Protein AF-A0A846TXH7-F1 (afdb_monomer_lite)

Foldseek 3Di:
DVVVCVQVVLVPDDDDPVQPPDDQFDQDWDDDPNDTDGDPPVPDVVVSVVVSVVPSLSLDDCVQDPCVQLVVQLVVCCVQQVLLVVLSVDDPDDDDLLRLLLSLLVSLLSLLVPVNPLVQDDVVVLVVLLVCQPPDPDNDDPVVSVVVSVVVVVVRDDQSLRSQLRLQVVLDDVSNCLLQLPPSSLLSVLSSVSNVCSVPVDDDPLVCVVPPVSSVSSSSSSSSSSVSSSSVSSPGNSVVSCPDPSNVCSSVRVPSNPDPSCVVVVPDDDDDPVPPPPPDDPPDDPDDD

InterPro domains:
  IPR041229 Apea-like HEPN [PF18739] (102-236)

pLDDT: mean 72.97, std 23.12, range [26.75, 97.81]

Radius of gyration: 23.63 Å; chains: 1; bounding box: 72×52×75 Å

Sequence (289 aa):
MEPFLRLQAASLQDDCSAFNIGLAPAATQKRVDGWPEFSVDVVNAKELEDQSSTYKTRIFNNNDINFSNFFPEWRKICTQLPIPTALLYPSNQPITLEARVVQAVNALEACHRKLGQTDTDPPEAYEQLKSDLANLPTPINRKRRERILKLYSRTKEPTLESRLLSVVESLGAKSCHILTSHQPEEWAHIASRLRNVLSHGLETNTNIEQNVNLLWQVINTTTLAITLQLIQAAGADVENILQKPQNRSLEQANPNNRIDWKLFSSHETFPPLSSVSNDDPPSRPFDRP

Organism: NCBI:txid1736139

Secondary structure (DSSP, 8-state):
-HHHHHHHHHHHSS---------PPPP--EEETTEEE-------HHHHHHHHHHT------TTT--HHHHHHHHHHHHHH-HHHHHHTS--SS---HHHHHHHHHHHHHHHHHHHS------HHHHHHHHHHHHS-SS---HHHHHHHHHHHHHHHSPPHHHHHHHHHHHT-HHHHHHHHTT-HHHHHHHHHHHHHHHHHT---TT-GGG-HHHHHHHHHHHHHHHHHHHHHHTT--HHHHHHSGGGHHHHHH-GGGG--THHHHTT--PPPGGG--------------

Structure (mmCIF, N/CA/C/O backbone):
data_AF-A0A846TXH7-F1
#
_entry.id   AF-A0A846TXH7-F1
#
loop_
_atom_site.group_PDB
_atom_site.id
_atom_site.type_symbol
_atom_site.label_atom_id
_atom_site.label_alt_id
_atom_site.label_comp_id
_atom_site.label_asym_id
_atom_site.label_entity_id
_atom_site.label_seq_id
_atom_site.pdbx_PDB_ins_code
_atom_site.Cartn_x
_atom_site.Cartn_y
_atom_site.Cartn_z
_atom_site.occupancy
_atom_site.B_iso_or_equiv
_atom_site.auth_seq_id
_atom_site.auth_comp_id
_atom_site.auth_asym_id
_atom_site.auth_atom_id
_atom_site.pdbx_PDB_model_num
ATOM 1 N N . MET A 1 1 ? -1.991 -22.208 16.741 1.00 31.56 1 MET A N 1
ATOM 2 C CA . MET A 1 1 ? -3.107 -22.288 17.712 1.00 31.56 1 MET A CA 1
ATOM 3 C C . MET A 1 1 ? -3.132 -21.097 18.678 1.00 31.56 1 MET A C 1
ATOM 5 O O . MET A 1 1 ? -4.222 -20.675 19.029 1.00 31.56 1 MET A O 1
ATOM 9 N N . GLU A 1 2 ? -1.991 -20.478 19.017 1.00 28.92 2 GLU A N 1
ATOM 10 C CA . GLU A 1 2 ? -1.934 -19.223 19.805 1.00 28.92 2 GLU A CA 1
ATOM 11 C C . GLU A 1 2 ? -2.727 -18.005 19.269 1.00 28.92 2 GLU A C 1
ATOM 13 O O . GLU A 1 2 ? -3.294 -17.287 20.092 1.00 28.92 2 GLU A O 1
ATOM 18 N N . PRO A 1 3 ? -2.853 -17.752 17.947 1.00 34.06 3 PRO A N 1
ATOM 19 C CA . PRO A 1 3 ? -3.586 -16.575 17.455 1.00 34.06 3 PRO A CA 1
ATOM 20 C C . PRO A 1 3 ? -5.086 -16.615 17.784 1.00 34.06 3 PRO A C 1
ATOM 22 O O . PRO A 1 3 ? -5.718 -15.581 17.974 1.00 34.06 3 PRO A O 1
ATOM 25 N N . PHE A 1 4 ? -5.650 -17.824 17.881 1.00 29.78 4 PHE A N 1
ATOM 26 C CA . PHE A 1 4 ? -7.064 -18.050 18.183 1.00 29.78 4 PHE A CA 1
ATOM 27 C C . PHE A 1 4 ? -7.363 -17.815 19.670 1.00 29.78 4 PHE A C 1
ATOM 29 O O . PHE A 1 4 ? -8.383 -17.225 20.009 1.00 29.78 4 PHE A O 1
ATOM 36 N N . LEU A 1 5 ? -6.429 -18.186 20.554 1.00 28.53 5 LEU A N 1
ATOM 37 C CA . LEU A 1 5 ? -6.568 -17.991 21.998 1.00 28.53 5 LEU A CA 1
ATOM 38 C C . LEU A 1 5 ? -6.497 -16.513 22.402 1.00 28.53 5 LEU A C 1
ATOM 40 O O . LEU A 1 5 ? -7.179 -16.130 23.343 1.00 28.53 5 LEU A O 1
ATOM 44 N N . ARG A 1 6 ? -5.759 -15.658 21.679 1.00 33.53 6 ARG A N 1
ATOM 45 C CA . ARG A 1 6 ? -5.720 -14.212 21.980 1.00 33.53 6 ARG A CA 1
ATOM 46 C C . ARG A 1 6 ? -6.988 -13.463 21.556 1.00 33.53 6 ARG A C 1
ATOM 48 O O . ARG A 1 6 ? -7.402 -12.553 22.263 1.00 33.53 6 ARG A O 1
ATOM 55 N N . LEU A 1 7 ? -7.642 -13.875 20.467 1.00 30.48 7 LEU A N 1
ATOM 56 C CA . LEU A 1 7 ? -8.946 -13.327 20.061 1.00 30.48 7 LEU A CA 1
ATOM 57 C C . LEU A 1 7 ? -10.100 -13.879 20.918 1.00 30.48 7 LEU A C 1
ATOM 59 O O . LEU A 1 7 ? -11.029 -13.148 21.246 1.00 30.48 7 LEU A O 1
ATOM 63 N N . GLN A 1 8 ? -10.031 -15.151 21.324 1.00 26.75 8 GLN A N 1
ATOM 64 C CA . GLN A 1 8 ? -11.070 -15.795 22.132 1.00 26.75 8 GLN A CA 1
ATOM 65 C C . GLN A 1 8 ? -10.982 -15.443 23.629 1.00 26.75 8 GLN A C 1
ATOM 67 O O . GLN A 1 8 ? -12.019 -15.270 24.262 1.00 26.75 8 GLN A O 1
ATOM 72 N N . ALA A 1 9 ? -9.778 -15.271 24.192 1.00 27.06 9 ALA A N 1
ATOM 73 C CA . ALA A 1 9 ? -9.605 -14.770 25.560 1.00 27.06 9 ALA A CA 1
ATOM 74 C C . ALA A 1 9 ? -10.073 -13.313 25.693 1.00 27.06 9 ALA A C 1
ATOM 76 O O . ALA A 1 9 ? -10.697 -12.964 26.689 1.00 27.06 9 ALA A O 1
ATOM 77 N N . ALA A 1 10 ? -9.867 -12.493 24.657 1.00 29.61 10 ALA A N 1
ATOM 78 C CA . ALA A 1 10 ? -10.410 -11.141 24.614 1.00 29.61 10 ALA A CA 1
ATOM 79 C C . ALA A 1 10 ? -11.953 -11.146 24.513 1.00 29.61 10 ALA A C 1
ATOM 81 O O . ALA A 1 10 ? -12.614 -10.265 25.050 1.00 29.61 10 ALA A O 1
ATOM 82 N N . SER A 1 11 ? -12.556 -12.135 23.841 1.00 27.70 11 SER A N 1
ATOM 83 C CA . SER A 1 11 ? -14.015 -12.231 23.648 1.00 27.70 11 SER A CA 1
ATOM 84 C C . SER A 1 11 ? -14.798 -12.630 24.908 1.00 27.70 11 SER A C 1
ATOM 86 O O . SER A 1 11 ? -16.023 -12.510 24.903 1.00 27.70 11 SER A O 1
ATOM 88 N N . LEU A 1 12 ? -14.137 -13.156 25.943 1.00 27.34 12 LEU A N 1
ATOM 89 C CA . LEU A 1 12 ? -14.784 -13.728 27.134 1.00 27.34 12 LEU A CA 1
ATOM 90 C C . LEU A 1 12 ? -14.498 -12.955 28.431 1.00 27.34 12 LEU A C 1
ATOM 92 O O . LEU A 1 12 ? -15.120 -13.243 29.451 1.00 27.34 12 LEU A O 1
ATOM 96 N N . GLN A 1 13 ? -13.601 -11.972 28.400 1.00 27.91 13 GLN A N 1
ATOM 97 C CA . GLN A 1 13 ? -13.336 -11.052 29.504 1.00 27.91 13 GLN A CA 1
ATOM 98 C C . GLN A 1 13 ? -13.342 -9.634 28.936 1.00 27.91 13 GLN A C 1
ATOM 100 O O . GLN A 1 13 ? -12.577 -9.367 28.020 1.00 27.91 13 GLN A O 1
ATOM 105 N N . ASP A 1 14 ? -14.257 -8.800 29.433 1.00 32.09 14 ASP A N 1
ATOM 106 C CA . ASP A 1 14 ? -14.413 -7.352 29.225 1.00 32.09 14 ASP A CA 1
ATOM 107 C C . ASP A 1 14 ? -13.632 -6.691 28.060 1.00 32.09 14 ASP A C 1
ATOM 109 O O . ASP A 1 14 ? -12.407 -6.611 28.044 1.00 32.09 14 ASP A O 1
ATOM 113 N N . ASP A 1 15 ? -14.384 -6.077 27.138 1.00 35.47 15 ASP A N 1
ATOM 114 C CA . ASP A 1 15 ? -13.910 -5.043 26.207 1.00 35.47 15 ASP A CA 1
ATOM 115 C C . ASP A 1 15 ? -12.793 -5.431 25.208 1.00 35.47 15 ASP A C 1
ATOM 117 O O . ASP A 1 15 ? -11.664 -4.934 25.230 1.00 35.47 15 ASP A O 1
ATOM 121 N N . CYS A 1 16 ? -13.161 -6.227 24.199 1.00 29.56 16 CYS A N 1
ATOM 122 C CA . CYS A 1 16 ? -12.361 -6.468 22.993 1.00 29.56 16 CYS A CA 1
ATOM 123 C C . CYS A 1 16 ? -12.094 -5.199 22.157 1.00 29.56 16 CYS A C 1
ATOM 125 O O . CYS A 1 16 ? -12.953 -4.758 21.393 1.00 29.56 16 CYS A O 1
ATOM 127 N N . SER A 1 17 ? -10.858 -4.692 22.179 1.00 34.75 17 SER A N 1
ATOM 128 C CA . SER A 1 17 ? -10.293 -3.821 21.135 1.00 34.75 17 SER A CA 1
ATOM 129 C C . SER A 1 17 ? -9.347 -4.636 20.235 1.00 34.75 17 SER A C 1
ATOM 131 O O . SER A 1 17 ? -8.134 -4.651 20.443 1.00 34.75 17 SER A O 1
ATOM 133 N N . ALA A 1 18 ? -9.881 -5.367 19.252 1.00 33.81 18 ALA A N 1
ATOM 134 C CA . ALA A 1 18 ? -9.068 -6.224 18.370 1.00 33.81 18 ALA A CA 1
ATOM 135 C C . ALA A 1 18 ? -8.241 -5.442 17.324 1.00 33.81 18 ALA A C 1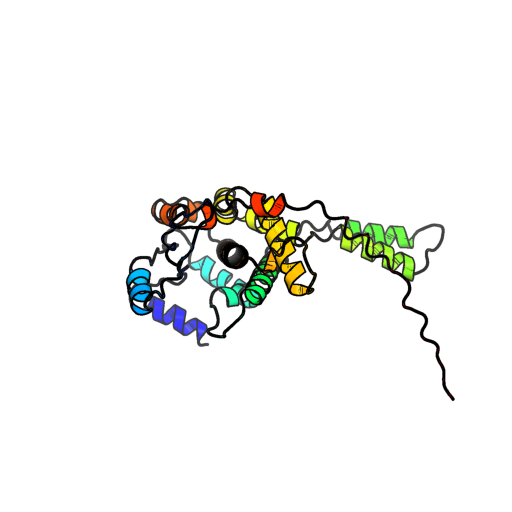
ATOM 137 O O . ALA A 1 18 ? -7.328 -6.001 16.720 1.00 33.81 18 ALA A O 1
ATOM 138 N N . PHE A 1 19 ? -8.523 -4.149 17.146 1.00 41.78 19 PHE A N 1
ATOM 139 C CA . PHE A 1 19 ? -7.833 -3.259 16.213 1.00 41.78 19 PHE A CA 1
ATOM 140 C C . PHE A 1 19 ? -7.415 -1.976 16.938 1.00 41.78 19 PHE A C 1
ATOM 142 O O . PHE A 1 19 ? -8.028 -0.925 16.773 1.00 41.78 19 PHE A O 1
ATOM 149 N N . ASN A 1 20 ? -6.390 -2.066 17.787 1.00 39.44 20 ASN A N 1
ATOM 150 C CA . ASN A 1 20 ? -5.745 -0.867 18.315 1.00 39.44 20 ASN A CA 1
ATOM 151 C C . ASN A 1 20 ? -4.812 -0.311 17.237 1.00 39.44 20 ASN A C 1
ATOM 153 O O . ASN A 1 20 ? -3.647 -0.692 17.163 1.00 39.44 20 ASN A O 1
ATOM 157 N N . ILE A 1 21 ? -5.318 0.597 16.401 1.00 39.94 21 ILE A N 1
ATOM 158 C CA . ILE A 1 21 ? -4.440 1.507 15.661 1.00 39.94 21 ILE A CA 1
ATOM 159 C C . ILE A 1 21 ? -3.988 2.556 16.676 1.00 39.94 21 ILE A C 1
ATOM 161 O O . ILE A 1 21 ? -4.645 3.574 16.875 1.00 39.94 21 ILE A O 1
ATOM 165 N N . GLY A 1 22 ? -2.904 2.265 17.393 1.00 33.75 22 GLY A N 1
ATOM 166 C CA . GLY A 1 22 ? -2.262 3.248 18.254 1.00 33.75 22 GLY A CA 1
ATOM 167 C C . GLY A 1 22 ? -1.646 4.344 17.390 1.00 33.75 22 GLY A C 1
ATOM 168 O O . GLY A 1 22 ? -0.543 4.173 16.878 1.00 33.75 22 GLY A O 1
ATOM 169 N N . LEU A 1 23 ? -2.353 5.458 17.205 1.00 36.47 23 LEU A N 1
ATOM 170 C CA . LEU A 1 23 ? -1.736 6.694 16.733 1.00 36.47 23 LEU A CA 1
ATOM 171 C C . LEU A 1 23 ? -0.931 7.258 17.909 1.00 36.47 23 LEU A C 1
ATOM 173 O O . LEU A 1 23 ? -1.501 7.592 18.946 1.00 36.47 23 LEU A O 1
ATOM 177 N N . ALA A 1 24 ? 0.396 7.304 17.782 1.00 35.31 24 ALA A N 1
ATOM 178 C CA . ALA A 1 24 ? 1.236 7.962 18.780 1.00 35.31 24 ALA A CA 1
ATOM 179 C C . ALA A 1 24 ? 0.836 9.450 18.891 1.00 35.31 24 ALA A C 1
ATOM 181 O O . ALA A 1 24 ? 0.513 10.058 17.864 1.00 35.31 24 ALA A O 1
ATOM 182 N N . PRO A 1 25 ? 0.842 10.049 20.097 1.00 34.22 25 PRO A N 1
ATOM 183 C CA . PRO A 1 25 ? 0.498 11.456 20.261 1.00 34.22 25 PRO A CA 1
ATOM 184 C C . PRO A 1 25 ? 1.447 12.340 19.444 1.00 34.22 25 PRO A C 1
ATOM 186 O O . PRO A 1 25 ? 2.655 12.102 19.386 1.00 34.22 25 PRO A O 1
ATOM 189 N N . ALA A 1 26 ? 0.886 13.358 18.788 1.00 38.94 26 ALA A N 1
ATOM 190 C CA . ALA A 1 26 ? 1.654 14.330 18.024 1.00 38.94 26 ALA A CA 1
ATOM 191 C C . ALA A 1 26 ? 2.643 15.057 18.949 1.00 38.94 26 ALA A C 1
ATOM 193 O O . ALA A 1 26 ? 2.234 15.661 19.941 1.00 38.94 26 ALA A O 1
ATOM 194 N N . ALA A 1 27 ? 3.934 15.016 18.615 1.00 40.28 27 ALA A N 1
ATOM 195 C CA . ALA A 1 27 ? 4.941 15.817 19.299 1.00 40.28 27 ALA A CA 1
ATOM 196 C C . ALA A 1 27 ? 4.572 17.309 19.214 1.00 40.28 27 ALA A C 1
ATOM 198 O O . ALA A 1 27 ? 4.190 17.813 18.152 1.00 40.28 27 ALA A O 1
ATOM 199 N N . THR A 1 28 ? 4.673 18.018 20.336 1.00 36.22 28 THR A N 1
ATOM 200 C CA . THR A 1 28 ? 4.373 19.450 20.428 1.00 36.22 28 THR A CA 1
ATOM 201 C C . THR A 1 28 ? 5.366 20.237 19.570 1.00 36.22 28 THR A C 1
ATOM 203 O O . THR A 1 28 ? 6.546 20.326 19.889 1.00 36.22 28 THR A O 1
ATOM 206 N N . GLN A 1 29 ? 4.901 20.803 18.457 1.00 38.72 29 GLN A N 1
ATOM 207 C CA . GLN A 1 29 ? 5.750 21.516 17.500 1.00 38.72 29 GLN A CA 1
ATOM 208 C C . GLN A 1 29 ? 5.991 22.965 17.955 1.00 38.72 29 GLN A C 1
ATOM 210 O O . GLN A 1 29 ? 5.061 23.776 17.960 1.00 38.72 29 GLN A O 1
ATOM 215 N N . LYS A 1 30 ? 7.239 23.325 18.285 1.00 37.66 30 LYS A N 1
ATOM 216 C CA . LYS A 1 30 ? 7.689 24.728 18.322 1.00 37.66 30 LYS A CA 1
ATOM 217 C C . LYS A 1 30 ? 8.342 25.076 16.982 1.00 37.66 30 LYS A C 1
ATOM 219 O O . LYS A 1 30 ? 9.104 24.292 16.427 1.00 37.66 30 LYS A O 1
ATOM 224 N N . ARG A 1 31 ? 8.016 26.252 16.438 1.00 31.92 31 ARG A N 1
ATOM 225 C CA . ARG A 1 31 ? 8.672 26.800 15.242 1.00 31.92 31 ARG A CA 1
ATOM 226 C C . ARG A 1 31 ? 9.790 27.740 15.678 1.00 31.92 31 ARG A C 1
ATOM 228 O O . ARG A 1 31 ? 9.503 28.729 16.350 1.00 31.92 31 ARG A O 1
ATOM 235 N N . VAL A 1 32 ? 11.014 27.453 15.251 1.00 38.41 32 VAL A N 1
ATOM 236 C CA . VAL A 1 32 ? 12.159 28.370 15.304 1.00 38.41 32 VAL A CA 1
ATOM 237 C C . VAL A 1 32 ? 12.695 28.455 13.872 1.00 38.41 32 VAL A C 1
ATOM 239 O O . VAL A 1 32 ? 12.859 27.439 13.209 1.00 38.41 32 VAL A O 1
ATOM 242 N N . ASP A 1 33 ? 12.838 29.669 13.342 1.00 37.31 33 ASP A N 1
ATOM 243 C CA . ASP A 1 33 ? 13.424 29.949 12.018 1.00 37.31 33 ASP A CA 1
ATOM 244 C C . ASP A 1 33 ? 12.761 29.272 10.801 1.00 37.31 33 ASP A C 1
ATOM 246 O O . ASP A 1 33 ? 13.412 28.882 9.834 1.00 37.31 33 ASP A O 1
ATOM 250 N N . GLY A 1 34 ? 11.429 29.151 10.811 1.00 46.34 34 GLY A N 1
ATOM 251 C CA . GLY A 1 34 ? 10.663 28.687 9.644 1.00 46.34 34 GLY A CA 1
ATOM 252 C C . GLY A 1 34 ? 10.733 27.180 9.374 1.00 46.34 34 GLY A C 1
ATOM 253 O O . GLY A 1 34 ? 9.981 26.694 8.531 1.00 46.34 34 GLY A O 1
ATOM 254 N N . TRP A 1 35 ? 11.526 26.435 10.144 1.00 27.83 35 TRP A N 1
ATOM 255 C CA . TRP A 1 35 ? 11.560 24.976 10.140 1.00 27.83 35 TRP A CA 1
ATOM 256 C C . TRP A 1 35 ? 11.044 24.431 11.482 1.00 27.83 35 TRP A C 1
ATOM 258 O O . TRP A 1 35 ? 11.223 25.060 12.527 1.00 27.83 35 TRP A O 1
ATOM 268 N N . PRO A 1 36 ? 10.320 23.301 11.497 1.00 36.16 36 PRO A N 1
ATOM 269 C CA . PRO A 1 36 ? 9.909 22.682 12.748 1.00 36.16 36 PRO A CA 1
ATOM 270 C C . PRO A 1 36 ? 11.128 22.052 13.434 1.00 36.16 36 PRO A C 1
ATOM 272 O O . PRO A 1 36 ? 11.691 21.080 12.935 1.00 36.16 36 PRO A O 1
ATOM 275 N N . GLU A 1 37 ? 11.521 22.598 14.583 1.00 33.22 37 GLU A N 1
ATOM 276 C CA . GLU A 1 37 ? 12.501 21.976 15.468 1.00 33.22 37 GLU A CA 1
ATOM 277 C C . GLU A 1 37 ? 11.763 20.937 16.323 1.00 33.22 37 GLU A C 1
ATOM 279 O O . GLU A 1 37 ? 10.804 21.259 17.030 1.00 33.22 37 GLU A O 1
ATOM 284 N N . PHE A 1 38 ? 12.160 19.670 16.213 1.00 39.06 38 PHE A N 1
ATOM 285 C CA . PHE A 1 38 ? 11.613 18.594 17.032 1.00 39.06 38 PHE A CA 1
ATOM 286 C C . PHE A 1 38 ? 12.623 18.259 18.127 1.00 39.06 38 PHE A C 1
ATOM 288 O O . PHE A 1 38 ? 13.611 17.569 17.876 1.00 39.06 38 PHE A O 1
ATOM 295 N N . SER A 1 39 ? 12.373 18.728 19.351 1.00 32.78 39 SER A N 1
ATOM 296 C CA . SER A 1 39 ? 12.995 18.125 20.526 1.00 32.78 39 SER A CA 1
ATOM 297 C C . SER A 1 39 ? 12.373 16.745 20.710 1.00 32.78 39 SER A C 1
ATOM 299 O O . SER A 1 39 ? 11.169 16.615 20.938 1.00 32.78 39 SER A O 1
ATOM 301 N N . VAL A 1 40 ? 13.177 15.692 20.570 1.00 33.06 40 VAL A N 1
ATOM 302 C CA . VAL A 1 40 ? 12.769 14.359 21.015 1.00 33.06 40 VAL A CA 1
ATOM 303 C C . VAL A 1 40 ? 12.836 14.389 22.536 1.00 33.06 40 VAL A C 1
ATOM 305 O O . VAL A 1 40 ? 13.856 14.044 23.130 1.00 33.06 40 VAL A O 1
ATOM 308 N N . ASP A 1 41 ? 11.768 14.868 23.170 1.00 35.75 41 ASP A N 1
ATOM 309 C CA . ASP A 1 41 ? 11.579 14.622 24.591 1.00 35.75 41 ASP A CA 1
ATOM 310 C C . ASP A 1 41 ? 11.557 13.102 24.757 1.00 35.75 41 ASP A C 1
ATOM 312 O O . ASP A 1 41 ? 10.801 12.399 24.081 1.00 35.75 41 ASP A O 1
ATOM 316 N N . VAL A 1 42 ? 12.447 12.573 25.597 1.00 38.22 42 VAL A N 1
ATOM 317 C CA . VAL A 1 42 ? 12.449 11.155 25.963 1.00 38.22 42 VAL A CA 1
ATOM 318 C C . VAL A 1 42 ? 11.174 10.923 26.765 1.00 38.22 42 VAL A C 1
ATOM 320 O O . VAL A 1 42 ? 11.158 11.067 27.985 1.00 38.22 42 VAL A O 1
ATOM 323 N N . VAL A 1 43 ? 10.076 10.648 26.061 1.00 40.12 43 VAL A N 1
ATOM 324 C CA . VAL A 1 43 ? 8.779 10.419 26.685 1.00 40.12 43 VAL A CA 1
ATOM 325 C C . VAL A 1 43 ? 8.898 9.159 27.529 1.00 40.12 43 VAL A C 1
ATOM 327 O O . VAL A 1 43 ? 9.323 8.103 27.054 1.00 40.12 43 VAL A O 1
ATOM 330 N N . ASN A 1 44 ? 8.561 9.286 28.809 1.00 45.50 44 ASN A N 1
ATOM 331 C CA . ASN A 1 44 ? 8.600 8.180 29.745 1.00 45.50 44 ASN A CA 1
ATOM 332 C C . ASN A 1 44 ? 7.642 7.087 29.251 1.00 45.50 44 ASN A C 1
ATOM 334 O O . ASN A 1 44 ? 6.465 7.355 29.014 1.00 45.50 44 ASN A O 1
ATOM 338 N N . ALA A 1 45 ? 8.127 5.849 29.108 1.00 46.16 45 ALA A N 1
ATOM 339 C CA . ALA A 1 45 ? 7.324 4.725 28.618 1.00 46.16 45 ALA A CA 1
ATOM 340 C C . ALA A 1 45 ? 6.009 4.551 29.404 1.00 46.16 45 ALA A C 1
ATOM 342 O O . ALA A 1 45 ? 4.996 4.152 28.836 1.00 46.16 45 ALA A O 1
ATOM 343 N N . LYS A 1 46 ? 6.012 4.938 30.687 1.00 45.62 46 LYS A N 1
ATOM 344 C CA . LYS A 1 46 ? 4.844 4.899 31.569 1.00 45.62 46 LYS A CA 1
ATOM 345 C C . LYS A 1 46 ? 3.796 5.978 31.250 1.00 45.62 46 LYS A C 1
ATOM 347 O O . LYS A 1 46 ? 2.608 5.698 31.312 1.00 45.62 46 LYS A O 1
ATOM 352 N N . GLU A 1 47 ? 4.217 7.178 30.839 1.00 47.44 47 GLU A N 1
ATOM 353 C CA . GLU A 1 47 ? 3.299 8.224 30.351 1.00 47.44 47 GLU A CA 1
ATOM 354 C C . GLU A 1 47 ? 2.707 7.857 28.986 1.00 47.44 47 GLU A C 1
ATOM 356 O O . GLU A 1 47 ? 1.549 8.170 28.718 1.00 47.44 47 GLU A O 1
ATOM 361 N N . LEU A 1 48 ? 3.467 7.153 28.139 1.00 45.88 48 LEU A N 1
ATOM 362 C CA . LEU A 1 48 ? 2.965 6.637 26.865 1.00 45.88 48 LEU A CA 1
ATOM 363 C C . LEU A 1 48 ? 1.892 5.550 27.074 1.00 45.88 48 LEU A C 1
ATOM 365 O O . LEU A 1 48 ? 0.897 5.527 26.352 1.00 45.88 48 LEU A O 1
ATOM 369 N N . GLU A 1 49 ? 2.070 4.677 28.072 1.00 44.31 49 GLU A N 1
ATOM 370 C CA . GLU A 1 49 ? 1.078 3.669 28.481 1.00 44.31 49 GLU A CA 1
ATOM 371 C C . GLU A 1 49 ? -0.184 4.306 29.084 1.00 44.31 49 GLU A C 1
ATOM 373 O O . GLU A 1 49 ? -1.300 3.969 28.672 1.00 44.31 49 GLU A O 1
ATOM 378 N N . ASP A 1 50 ? -0.027 5.277 29.989 1.00 43.78 50 ASP A N 1
ATOM 379 C CA . ASP A 1 50 ? -1.154 5.979 30.613 1.00 43.78 50 ASP A CA 1
ATOM 380 C C . ASP A 1 50 ? -1.942 6.815 29.582 1.00 43.78 50 ASP A C 1
ATOM 382 O O . ASP A 1 50 ? -3.176 6.810 29.589 1.00 43.78 50 ASP A O 1
ATOM 386 N N . GLN A 1 51 ? -1.272 7.448 28.610 1.00 42.47 51 GLN A N 1
ATOM 387 C CA . GLN A 1 51 ? -1.938 8.146 27.501 1.00 42.47 51 GLN A CA 1
ATOM 388 C C . GLN A 1 51 ? -2.584 7.171 26.505 1.00 42.47 51 GLN A C 1
ATOM 390 O O . GLN A 1 51 ? -3.696 7.423 26.040 1.00 42.47 51 GLN A O 1
ATOM 395 N N . SER A 1 52 ? -1.959 6.022 26.222 1.00 42.84 52 SER A N 1
ATOM 396 C CA . SER A 1 52 ? -2.521 4.976 25.353 1.00 42.84 52 SER A CA 1
ATOM 397 C C . SER A 1 52 ? -3.857 4.431 25.876 1.00 42.84 52 SER A C 1
ATOM 399 O O . SER A 1 52 ? -4.750 4.124 25.081 1.00 42.84 52 SER A O 1
ATOM 401 N N . SER A 1 53 ? -4.052 4.394 27.199 1.00 42.00 53 SER A N 1
ATOM 402 C CA . SER A 1 53 ? -5.326 3.994 27.812 1.00 42.00 53 SER A CA 1
ATOM 403 C C . SER A 1 53 ? -6.497 4.935 27.471 1.00 42.00 53 SER A C 1
ATOM 405 O O . SER A 1 53 ? -7.642 4.485 27.388 1.00 42.00 53 SER A O 1
ATOM 407 N N . THR A 1 54 ? -6.209 6.211 27.183 1.00 37.19 54 THR A N 1
ATOM 408 C CA . THR A 1 54 ? -7.209 7.250 26.872 1.00 37.19 54 THR A CA 1
ATOM 409 C C . THR A 1 54 ? -7.631 7.230 25.393 1.00 37.19 54 THR A C 1
ATOM 411 O O . THR A 1 54 ? -8.738 7.646 25.057 1.00 37.19 54 THR A O 1
ATOM 414 N N . TYR A 1 55 ? -6.797 6.676 24.502 1.00 42.97 55 TYR A N 1
ATOM 415 C CA . TYR A 1 55 ? -7.028 6.631 23.049 1.00 42.97 55 TYR A CA 1
ATOM 416 C C . TYR A 1 55 ? -7.367 5.235 22.515 1.00 42.97 55 TYR A C 1
ATOM 418 O O . TYR A 1 55 ? -7.136 4.944 21.341 1.00 42.97 55 TYR A O 1
ATOM 426 N N . LYS A 1 56 ? -7.979 4.366 23.332 1.00 49.38 56 LYS A N 1
ATOM 427 C CA . LYS A 1 56 ? -8.671 3.168 22.822 1.00 49.38 56 LYS A CA 1
ATOM 428 C C . LYS A 1 56 ? -9.936 3.579 22.062 1.00 49.38 56 LYS A C 1
ATOM 430 O O . LYS A 1 56 ? -11.061 3.294 22.471 1.00 49.38 56 LYS A O 1
ATOM 435 N N . THR A 1 57 ? -9.770 4.287 20.951 1.00 48.59 57 THR A N 1
ATOM 436 C CA . THR A 1 57 ? -10.861 4.584 20.034 1.00 48.59 57 THR A CA 1
ATOM 437 C C . THR A 1 57 ? -11.273 3.260 19.408 1.00 48.59 57 THR A C 1
ATOM 439 O O . THR A 1 57 ? -10.553 2.686 18.594 1.00 48.59 57 THR A O 1
ATOM 442 N N . ARG A 1 58 ? -12.420 2.723 19.834 1.00 56.41 58 ARG A N 1
ATOM 443 C CA . ARG A 1 58 ? -13.021 1.552 19.193 1.00 56.41 58 ARG A CA 1
ATOM 444 C C . ARG A 1 58 ? -13.426 1.960 17.784 1.00 56.41 58 ARG A C 1
ATOM 446 O O . ARG A 1 58 ? -14.452 2.606 17.598 1.00 56.41 58 ARG A O 1
ATOM 453 N N . ILE A 1 59 ? -12.599 1.594 16.810 1.00 57.69 59 ILE A N 1
ATOM 454 C CA . ILE A 1 59 ? -12.834 1.912 15.397 1.00 57.69 59 ILE A CA 1
ATOM 455 C C . ILE A 1 59 ? -14.107 1.207 14.898 1.00 57.69 59 ILE A C 1
ATOM 457 O O . ILE A 1 59 ? -14.821 1.750 14.059 1.00 57.69 59 ILE A O 1
ATOM 461 N N . PHE A 1 60 ? -14.435 0.045 15.478 1.00 65.69 60 PHE A N 1
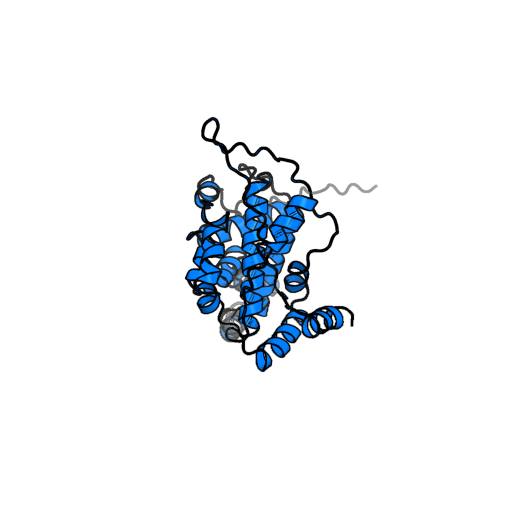ATOM 462 C CA . PHE A 1 60 ? -15.564 -0.794 15.080 1.00 65.69 60 PHE A CA 1
ATOM 463 C C . PHE A 1 60 ? -16.512 -1.065 16.246 1.00 65.69 60 PHE A C 1
ATOM 465 O O . PHE A 1 60 ? -16.074 -1.343 17.366 1.00 65.69 60 PHE A O 1
ATOM 472 N N . ASN A 1 61 ? -17.814 -1.044 15.966 1.00 68.38 61 ASN A N 1
ATOM 473 C CA . ASN A 1 61 ? -18.837 -1.590 16.850 1.00 68.38 61 ASN A CA 1
ATOM 474 C C . ASN A 1 61 ? -19.636 -2.716 16.163 1.00 68.38 61 ASN A C 1
ATOM 476 O O . ASN A 1 61 ? -19.525 -2.928 14.959 1.00 68.38 61 ASN A O 1
ATOM 480 N N . ASN A 1 62 ? -20.464 -3.443 16.920 1.00 71.94 62 ASN A N 1
ATOM 481 C CA . ASN A 1 62 ? -21.283 -4.547 16.385 1.00 71.94 62 ASN A CA 1
ATOM 482 C C . ASN A 1 62 ? -22.292 -4.123 15.309 1.00 71.94 62 ASN A C 1
ATOM 484 O O . ASN A 1 62 ? -22.825 -4.982 14.615 1.00 71.94 62 ASN A O 1
ATOM 488 N N . ASN A 1 63 ? -22.538 -2.821 15.153 1.00 78.62 63 ASN A N 1
ATOM 489 C CA . ASN A 1 63 ? -23.416 -2.290 14.117 1.00 78.62 63 ASN A CA 1
ATOM 490 C C . ASN A 1 63 ? -22.647 -1.935 12.831 1.00 78.62 63 ASN A C 1
ATOM 492 O O . ASN A 1 63 ? -23.282 -1.681 11.815 1.00 78.62 63 ASN A O 1
ATOM 496 N N . ASP A 1 64 ? -21.310 -1.888 12.869 1.00 79.12 64 ASP A N 1
ATOM 497 C CA . ASP A 1 64 ? -20.451 -1.591 11.713 1.00 79.12 64 ASP A CA 1
ATOM 498 C C . ASP A 1 64 ? -20.154 -2.815 10.857 1.00 79.12 64 ASP A C 1
ATOM 500 O O . ASP A 1 64 ? -19.967 -2.712 9.647 1.00 79.12 64 ASP A O 1
ATOM 504 N N . ILE A 1 65 ? -20.058 -3.975 11.501 1.00 85.69 65 ILE A N 1
ATOM 505 C CA . ILE A 1 65 ? -19.538 -5.188 10.885 1.00 85.69 65 ILE A CA 1
ATOM 506 C C . ILE A 1 65 ? -20.490 -6.339 11.179 1.00 85.69 65 ILE A C 1
ATOM 508 O O . ILE A 1 65 ? -20.762 -6.670 12.333 1.00 85.69 65 ILE A O 1
ATOM 512 N N . ASN A 1 66 ? -20.939 -7.017 10.122 1.00 88.56 66 ASN A N 1
ATOM 513 C CA . ASN A 1 66 ? -21.610 -8.301 10.267 1.00 88.56 66 ASN A CA 1
ATOM 514 C C . ASN A 1 66 ? -20.574 -9.380 10.620 1.00 88.56 66 ASN A C 1
ATOM 516 O O . ASN A 1 66 ? -19.984 -10.012 9.741 1.00 88.56 66 ASN A O 1
ATOM 520 N N . PHE A 1 67 ? -20.356 -9.592 11.918 1.00 87.25 67 PHE A N 1
ATOM 521 C CA . PHE A 1 67 ? -19.346 -10.519 12.432 1.00 87.25 67 PHE A CA 1
ATOM 522 C C . PHE A 1 67 ? -19.495 -11.959 11.931 1.00 87.25 67 PHE A C 1
ATOM 524 O O . PHE A 1 67 ? -18.482 -12.642 11.766 1.00 87.25 67 PHE A O 1
ATOM 531 N N . SER A 1 68 ? -20.722 -12.410 11.650 1.00 90.38 68 SER A N 1
ATOM 532 C CA . SER A 1 68 ? -20.980 -13.754 11.124 1.00 90.38 68 SER A CA 1
ATOM 533 C C . SER A 1 68 ? -20.335 -13.975 9.756 1.00 90.38 68 SER A C 1
ATOM 535 O O . SER A 1 68 ? -19.867 -15.077 9.483 1.00 90.38 68 SER A O 1
ATOM 537 N N . ASN A 1 69 ? -20.254 -12.927 8.931 1.00 90.38 69 ASN A N 1
ATOM 538 C CA . ASN A 1 69 ? -19.611 -12.978 7.616 1.00 90.38 69 ASN A CA 1
ATOM 539 C C . ASN A 1 69 ? -18.144 -12.534 7.680 1.00 90.38 69 ASN A C 1
ATOM 541 O O . ASN A 1 69 ? -17.288 -13.121 7.021 1.00 90.38 69 ASN A O 1
ATOM 545 N N . PHE A 1 70 ? -17.843 -11.540 8.515 1.00 92.25 70 PHE A N 1
ATOM 546 C CA . PHE A 1 70 ? -16.519 -10.932 8.593 1.00 92.25 70 PHE A CA 1
ATOM 547 C C . PHE A 1 70 ? -15.440 -11.899 9.077 1.00 92.25 70 PHE A C 1
ATOM 549 O O . PHE A 1 70 ? -14.386 -12.000 8.461 1.00 92.25 70 PHE A O 1
ATOM 556 N N . PHE A 1 71 ? -15.670 -12.636 10.170 1.00 92.56 71 PHE A N 1
ATOM 557 C CA . PHE A 1 71 ? -14.634 -13.506 10.741 1.00 92.56 71 PHE A CA 1
ATOM 558 C C . PHE A 1 71 ? -14.181 -14.635 9.800 1.00 92.56 71 PHE A C 1
ATOM 560 O O . PHE A 1 71 ? -12.969 -14.857 9.683 1.00 92.56 71 PHE A O 1
ATOM 567 N N . PRO A 1 72 ? -15.098 -15.364 9.132 1.00 95.25 72 PRO A N 1
ATOM 568 C CA . PRO A 1 72 ? -14.718 -16.345 8.123 1.00 95.25 72 PRO A CA 1
ATOM 569 C C . PRO A 1 72 ? -13.864 -15.750 6.999 1.00 95.25 72 PRO A C 1
ATOM 571 O O . PRO A 1 72 ? -12.834 -16.335 6.659 1.00 95.25 72 PRO A O 1
ATOM 574 N N . GLU A 1 73 ? -14.245 -14.587 6.463 1.00 94.88 73 GLU A N 1
ATOM 575 C CA . GLU A 1 73 ? -13.494 -13.923 5.390 1.00 94.88 73 GLU A CA 1
ATOM 576 C C . GLU A 1 73 ? -12.151 -13.377 5.877 1.00 94.88 73 GLU A C 1
ATOM 578 O O . GLU A 1 73 ? -11.119 -13.640 5.261 1.00 94.88 73 GLU A O 1
ATOM 583 N N . TRP A 1 74 ? -12.115 -12.739 7.047 1.00 94.25 74 TRP A N 1
ATOM 584 C CA . TRP A 1 74 ? -10.881 -12.294 7.693 1.00 94.25 74 TRP A CA 1
ATOM 585 C C . TRP A 1 74 ? -9.873 -13.438 7.840 1.00 94.25 74 TRP A C 1
ATOM 587 O O . TRP A 1 74 ? -8.703 -13.304 7.488 1.00 94.25 74 TRP A O 1
ATOM 597 N N . ARG A 1 75 ? -10.324 -14.618 8.282 1.00 94.81 75 ARG A N 1
ATOM 598 C CA . ARG A 1 75 ? -9.455 -15.796 8.407 1.00 94.81 75 ARG A CA 1
ATOM 599 C C . ARG A 1 75 ? -8.906 -16.266 7.054 1.00 94.81 75 ARG A C 1
ATOM 601 O O . ARG A 1 75 ? -7.741 -16.674 6.982 1.00 94.81 75 ARG A O 1
ATOM 608 N N . LYS A 1 76 ? -9.716 -16.229 5.989 1.00 95.50 76 LYS A N 1
ATOM 609 C CA . LYS A 1 76 ? -9.251 -16.532 4.623 1.00 95.50 76 LYS A CA 1
ATOM 610 C C . LYS A 1 76 ? -8.202 -15.514 4.175 1.00 95.50 76 LYS A C 1
ATOM 612 O O . LYS A 1 76 ? -7.153 -15.904 3.674 1.00 95.50 76 LYS A O 1
ATOM 617 N N . ILE A 1 77 ? -8.424 -14.233 4.447 1.00 94.75 77 ILE A N 1
ATOM 618 C CA . ILE A 1 77 ? -7.472 -13.164 4.138 1.00 94.75 77 ILE A CA 1
ATOM 619 C C . ILE A 1 77 ? -6.152 -13.375 4.884 1.00 94.75 77 ILE A C 1
ATOM 621 O O . ILE A 1 77 ? -5.105 -13.403 4.244 1.00 94.75 77 ILE A O 1
ATOM 625 N N . CYS A 1 78 ? -6.167 -13.637 6.195 1.00 93.19 78 CYS A N 1
ATOM 626 C CA . CYS A 1 78 ? -4.943 -13.915 6.959 1.00 93.19 78 CYS A CA 1
ATOM 627 C C . CYS A 1 78 ? -4.148 -15.112 6.426 1.00 93.19 78 CYS A C 1
ATOM 629 O O . CYS A 1 78 ? -2.924 -15.137 6.528 1.00 93.19 78 CYS A O 1
ATOM 631 N N . THR A 1 79 ? -4.827 -16.112 5.862 1.00 94.62 79 THR A N 1
ATOM 632 C CA . THR A 1 79 ? -4.155 -17.281 5.275 1.00 94.62 79 THR A CA 1
ATOM 633 C C . THR A 1 79 ? -3.619 -17.009 3.870 1.00 94.62 79 THR A C 1
ATOM 635 O O . THR A 1 79 ? -2.562 -17.527 3.519 1.00 94.62 79 THR A O 1
ATOM 638 N N . GLN A 1 80 ? -4.293 -16.176 3.075 1.00 94.69 80 GLN A N 1
ATOM 639 C CA . GLN A 1 80 ? -3.871 -15.817 1.716 1.00 94.69 80 GLN A CA 1
ATOM 640 C C . GLN A 1 80 ? -2.830 -14.687 1.672 1.00 94.69 80 GLN A C 1
ATOM 642 O O . GLN A 1 80 ? -2.035 -14.618 0.732 1.00 94.69 80 GLN A O 1
ATOM 647 N N . LEU A 1 81 ? -2.827 -13.812 2.680 1.00 95.62 81 LEU A N 1
ATOM 648 C CA . LEU A 1 81 ? -2.008 -12.602 2.775 1.00 95.62 81 LEU A CA 1
ATOM 649 C C . LEU A 1 81 ? -1.217 -12.538 4.093 1.00 95.62 81 LEU A C 1
ATOM 651 O O . LEU A 1 81 ? -1.346 -11.575 4.855 1.00 95.62 81 LEU A O 1
ATOM 655 N N . PRO A 1 82 ? -0.335 -13.518 4.365 1.00 94.31 82 PRO A N 1
ATOM 656 C CA . PRO A 1 82 ? 0.412 -13.555 5.618 1.00 94.31 82 PRO A CA 1
ATOM 657 C C . PRO A 1 82 ? 1.293 -12.313 5.807 1.00 94.31 82 PRO A C 1
ATOM 659 O O . PRO A 1 82 ? 1.357 -11.789 6.911 1.00 94.31 82 PRO A O 1
ATOM 662 N N . ILE A 1 83 ? 1.913 -11.789 4.739 1.00 93.25 83 ILE A N 1
ATOM 663 C CA . ILE A 1 83 ? 2.804 -10.619 4.818 1.00 93.25 83 ILE A CA 1
ATOM 664 C C . ILE A 1 83 ? 2.036 -9.346 5.231 1.00 93.25 83 ILE A C 1
ATOM 666 O O . ILE A 1 83 ? 2.397 -8.773 6.258 1.00 93.25 83 ILE A O 1
ATOM 670 N N . PRO A 1 84 ? 0.963 -8.917 4.528 1.00 94.31 84 PRO A N 1
ATOM 671 C CA . PRO A 1 84 ? 0.158 -7.784 4.989 1.00 94.31 84 PRO A CA 1
ATOM 672 C C . PRO A 1 84 ? -0.398 -7.953 6.398 1.00 94.31 84 PRO A C 1
ATOM 674 O O . PRO A 1 84 ? -0.341 -7.020 7.192 1.00 94.31 84 PRO A O 1
ATOM 677 N N . THR A 1 85 ? -0.888 -9.147 6.741 1.00 92.69 85 THR A N 1
ATOM 678 C CA . THR A 1 85 ? -1.447 -9.370 8.083 1.00 92.69 85 THR A CA 1
ATOM 679 C C . THR A 1 85 ? -0.396 -9.379 9.187 1.00 92.69 85 THR A C 1
ATOM 681 O O . THR A 1 85 ? -0.687 -8.919 10.286 1.00 92.69 85 THR A O 1
ATOM 684 N N . ALA A 1 86 ? 0.836 -9.816 8.912 1.00 90.75 86 ALA A N 1
ATOM 685 C CA . ALA A 1 86 ? 1.929 -9.760 9.878 1.00 90.75 86 ALA A CA 1
ATOM 686 C C . ALA A 1 86 ? 2.320 -8.317 10.232 1.00 90.75 86 ALA A C 1
ATOM 688 O O . ALA A 1 86 ? 2.709 -8.062 11.367 1.00 90.75 86 ALA A O 1
ATOM 689 N N . LEU A 1 87 ? 2.170 -7.357 9.311 1.00 89.44 87 LEU A N 1
ATOM 690 C CA . LEU A 1 87 ? 2.449 -5.943 9.597 1.00 89.44 87 LEU A CA 1
ATOM 691 C C . LEU A 1 87 ? 1.472 -5.314 10.593 1.00 89.44 87 LEU A C 1
ATOM 693 O O . LEU A 1 87 ? 1.836 -4.352 11.266 1.00 89.44 87 LEU A O 1
ATOM 697 N N . LEU A 1 88 ? 0.263 -5.866 10.722 1.00 86.75 88 LEU A N 1
ATOM 698 C CA . LEU A 1 88 ? -0.708 -5.420 11.725 1.00 86.75 88 LEU A CA 1
ATOM 699 C C . LEU A 1 88 ? -0.306 -5.830 13.148 1.00 86.75 88 LEU A C 1
ATOM 701 O O . LEU A 1 88 ? -0.807 -5.271 14.121 1.00 86.75 88 LEU A O 1
ATOM 705 N N . TYR A 1 89 ? 0.607 -6.796 13.268 1.00 83.38 89 TYR A N 1
ATOM 706 C CA . TYR A 1 89 ? 1.138 -7.298 14.528 1.00 83.38 89 TYR A CA 1
ATOM 707 C C . TYR A 1 89 ? 2.658 -7.111 14.530 1.00 83.38 89 TYR A C 1
ATOM 709 O O . TYR A 1 89 ? 3.394 -8.085 14.347 1.00 83.38 89 TYR A O 1
ATOM 717 N N . PRO A 1 90 ? 3.143 -5.862 14.681 1.00 73.06 90 PRO A N 1
ATOM 718 C CA . PRO A 1 90 ? 4.561 -5.568 14.565 1.00 73.06 90 PRO A CA 1
ATOM 719 C C . PRO A 1 90 ? 5.374 -6.451 15.516 1.00 73.06 90 PRO A C 1
ATOM 721 O O . PRO A 1 90 ? 5.073 -6.577 16.702 1.00 73.06 90 PRO A O 1
ATOM 724 N N . SER A 1 91 ? 6.403 -7.088 14.961 1.00 78.38 91 SER A N 1
ATOM 725 C CA . SER A 1 91 ? 7.377 -7.854 15.732 1.00 78.38 91 SER A CA 1
ATOM 726 C C . SER A 1 91 ? 8.170 -6.915 16.642 1.00 78.38 91 SER A C 1
ATOM 728 O O . SER A 1 91 ? 8.528 -5.814 16.231 1.00 78.38 91 SER A O 1
ATOM 730 N N . ASN A 1 92 ? 8.535 -7.380 17.839 1.00 80.31 92 ASN A N 1
ATOM 731 C CA . ASN A 1 92 ? 9.451 -6.663 18.739 1.00 80.31 92 ASN A CA 1
ATOM 732 C C . ASN A 1 92 ? 10.907 -6.647 18.229 1.00 80.31 92 ASN A C 1
ATOM 734 O O . ASN A 1 92 ? 11.807 -6.196 18.935 1.00 80.31 92 ASN A O 1
ATOM 738 N N . GLN A 1 93 ? 11.171 -7.189 17.037 1.00 81.62 93 GLN A N 1
ATOM 739 C CA . GLN A 1 93 ? 12.505 -7.173 16.455 1.00 81.62 93 GLN A CA 1
ATOM 740 C C . GLN A 1 93 ? 12.892 -5.757 16.009 1.00 81.62 93 GLN A C 1
ATOM 742 O O . GLN A 1 93 ? 12.109 -5.098 15.322 1.00 81.62 93 GLN A O 1
ATOM 747 N N . PRO A 1 94 ? 14.109 -5.296 16.350 1.00 87.00 94 PRO A N 1
ATOM 748 C CA . PRO A 1 94 ? 14.598 -4.010 15.885 1.00 87.00 94 PRO A CA 1
ATOM 749 C C . PRO A 1 94 ? 14.787 -4.064 14.365 1.00 87.00 94 PRO A C 1
ATOM 751 O O . PRO A 1 94 ? 15.602 -4.830 13.852 1.00 87.00 94 PRO A O 1
ATOM 754 N N . ILE A 1 95 ? 14.019 -3.249 13.648 1.00 91.12 95 ILE A N 1
ATOM 755 C CA . ILE A 1 95 ? 14.111 -3.062 12.198 1.00 91.12 95 ILE A CA 1
ATOM 756 C C . ILE A 1 95 ? 14.272 -1.573 11.905 1.00 91.12 95 ILE A C 1
ATOM 758 O O . ILE A 1 95 ? 13.667 -0.736 12.579 1.00 91.12 95 ILE A O 1
ATOM 762 N N . THR A 1 96 ? 15.099 -1.235 10.917 1.00 94.12 96 THR A N 1
ATOM 763 C CA . THR A 1 96 ? 15.332 0.166 10.544 1.00 94.12 96 THR A CA 1
ATOM 764 C C . THR A 1 96 ? 14.097 0.763 9.859 1.00 94.12 96 THR A C 1
ATOM 766 O O . THR A 1 96 ? 13.227 0.031 9.370 1.00 94.12 96 THR A O 1
ATOM 769 N N . LEU A 1 97 ? 13.985 2.095 9.819 1.00 93.69 97 LEU A N 1
ATOM 770 C CA . LEU A 1 97 ? 12.850 2.768 9.173 1.00 93.69 97 LEU A CA 1
ATOM 771 C C . LEU A 1 97 ? 12.809 2.483 7.669 1.00 93.69 97 LEU A C 1
ATOM 773 O O . LEU A 1 97 ? 11.744 2.248 7.107 1.00 93.69 97 LEU A O 1
ATOM 777 N N . GLU A 1 98 ? 13.968 2.415 7.031 1.00 94.81 98 GLU A N 1
ATOM 778 C CA . GLU A 1 98 ? 14.123 2.092 5.618 1.00 94.81 98 GLU A CA 1
ATOM 779 C C . GLU A 1 98 ? 13.571 0.695 5.315 1.00 94.81 98 GLU A C 1
ATOM 781 O O . GLU A 1 98 ? 12.755 0.515 4.407 1.00 94.81 98 GLU A O 1
ATOM 786 N N . ALA A 1 99 ? 13.945 -0.296 6.133 1.00 94.56 99 ALA A N 1
ATOM 787 C CA . ALA A 1 99 ? 13.429 -1.654 6.012 1.00 94.56 99 ALA A CA 1
ATOM 788 C C . ALA A 1 99 ? 11.905 -1.694 6.208 1.00 94.56 99 ALA A C 1
ATOM 790 O O . ALA A 1 99 ? 11.209 -2.413 5.488 1.00 94.56 99 ALA A O 1
ATOM 791 N N . ARG A 1 100 ? 11.367 -0.889 7.134 1.00 95.00 100 ARG A N 1
ATOM 792 C CA . ARG A 1 100 ? 9.918 -0.767 7.359 1.00 95.00 100 ARG A CA 1
ATOM 793 C C . ARG A 1 100 ? 9.183 -0.150 6.175 1.00 95.00 100 ARG A C 1
ATOM 795 O O . ARG A 1 100 ? 8.109 -0.644 5.845 1.00 95.00 100 ARG A O 1
ATOM 802 N N . VAL A 1 101 ? 9.742 0.870 5.519 1.00 96.31 101 VAL A N 1
ATOM 803 C CA . VAL A 1 101 ? 9.162 1.439 4.288 1.00 96.31 101 VAL A CA 1
ATOM 804 C C . VAL A 1 101 ? 9.067 0.364 3.212 1.00 96.31 101 VAL A C 1
ATOM 806 O O . VAL A 1 101 ? 7.993 0.142 2.654 1.00 96.31 101 VAL A O 1
ATOM 809 N N . VAL A 1 102 ? 10.162 -0.360 2.961 1.00 96.56 102 VAL A N 1
ATOM 810 C CA . VAL A 1 102 ? 10.188 -1.426 1.949 1.00 96.56 102 VAL A CA 1
ATOM 811 C C . VAL A 1 102 ? 9.176 -2.527 2.280 1.00 96.56 102 VAL A C 1
ATOM 813 O O . VAL A 1 102 ? 8.433 -2.961 1.398 1.00 96.56 102 VAL A O 1
ATOM 816 N N . GLN A 1 103 ? 9.101 -2.961 3.542 1.00 96.12 103 GLN A N 1
ATOM 817 C CA . GLN A 1 103 ? 8.132 -3.968 3.986 1.00 96.12 103 GLN A CA 1
ATOM 818 C C . GLN A 1 103 ? 6.684 -3.498 3.815 1.00 96.12 103 GLN A C 1
ATOM 820 O O . GLN A 1 103 ? 5.879 -4.238 3.250 1.00 96.12 103 GLN A O 1
ATOM 825 N N . ALA A 1 104 ? 6.360 -2.280 4.257 1.00 96.31 104 ALA A N 1
ATOM 826 C CA . ALA A 1 104 ? 5.013 -1.727 4.163 1.00 96.31 104 ALA A CA 1
ATOM 827 C C . ALA A 1 104 ? 4.563 -1.593 2.703 1.00 96.31 104 ALA A C 1
ATOM 829 O O . ALA A 1 104 ? 3.500 -2.089 2.337 1.00 96.31 104 ALA A O 1
ATOM 830 N N . VAL A 1 105 ? 5.391 -1.004 1.837 1.00 97.81 105 VAL A N 1
ATOM 831 C CA . VAL A 1 105 ? 5.034 -0.803 0.424 1.00 97.81 105 VAL A CA 1
ATOM 832 C C . VAL A 1 105 ? 4.907 -2.138 -0.319 1.00 97.81 105 VAL A C 1
ATOM 834 O O . VAL A 1 105 ? 3.943 -2.336 -1.058 1.00 97.81 105 VAL A O 1
ATOM 837 N N . ASN A 1 106 ? 5.809 -3.100 -0.080 1.00 97.38 106 ASN A N 1
ATOM 838 C CA . ASN A 1 106 ? 5.697 -4.442 -0.669 1.00 97.38 106 ASN A CA 1
ATOM 839 C C . ASN A 1 106 ? 4.436 -5.183 -0.192 1.00 97.38 106 ASN A C 1
ATOM 841 O O . ASN A 1 106 ? 3.833 -5.940 -0.953 1.00 97.38 106 ASN A O 1
ATOM 845 N N . ALA A 1 107 ? 4.030 -4.989 1.064 1.00 96.75 107 ALA A N 1
ATOM 846 C CA . ALA A 1 107 ? 2.809 -5.581 1.588 1.00 96.75 107 ALA A CA 1
ATOM 847 C C . ALA A 1 107 ? 1.556 -4.955 0.966 1.00 96.75 107 ALA A C 1
ATOM 849 O O . ALA A 1 107 ? 0.652 -5.687 0.569 1.00 96.75 107 ALA A O 1
ATOM 850 N N . LEU A 1 108 ? 1.512 -3.631 0.807 1.00 96.94 108 LEU A N 1
ATOM 851 C CA . LEU A 1 108 ? 0.399 -2.971 0.124 1.00 96.94 108 LEU A CA 1
ATOM 852 C C . LEU A 1 108 ? 0.308 -3.397 -1.349 1.00 96.94 108 LEU A C 1
ATOM 854 O O . LEU A 1 108 ? -0.780 -3.691 -1.845 1.00 96.94 108 LEU A O 1
ATOM 858 N N . GLU A 1 109 ? 1.447 -3.550 -2.027 1.00 96.44 109 GLU A N 1
ATOM 859 C CA . GLU A 1 109 ? 1.490 -4.142 -3.365 1.00 96.44 109 GLU A CA 1
ATOM 860 C C . GLU A 1 109 ? 0.950 -5.586 -3.370 1.00 96.44 109 GLU A C 1
ATOM 862 O O . GLU A 1 109 ? 0.208 -5.974 -4.276 1.00 96.44 109 GLU A O 1
ATOM 867 N N . ALA A 1 110 ? 1.284 -6.396 -2.361 1.00 95.25 110 ALA A N 1
ATOM 868 C CA . ALA A 1 110 ? 0.746 -7.749 -2.231 1.00 95.25 110 ALA A CA 1
ATOM 869 C C . ALA A 1 110 ? -0.779 -7.747 -2.027 1.00 95.25 110 ALA A C 1
ATOM 871 O O . ALA A 1 110 ? -1.458 -8.586 -2.625 1.00 95.25 110 ALA A O 1
ATOM 872 N N . CYS A 1 111 ? -1.321 -6.792 -1.258 1.00 95.19 111 CYS A N 1
ATOM 873 C CA . CYS A 1 111 ? -2.765 -6.569 -1.154 1.00 95.19 111 CYS A CA 1
ATOM 874 C C . CYS A 1 111 ? -3.371 -6.276 -2.529 1.00 95.19 111 CYS A C 1
ATOM 876 O O . CYS A 1 111 ? -4.298 -6.976 -2.925 1.00 95.19 111 CYS A O 1
ATOM 878 N N . HIS A 1 112 ? -2.811 -5.329 -3.293 1.00 94.12 112 HIS A N 1
ATOM 879 C CA . HIS A 1 112 ? -3.283 -5.030 -4.650 1.00 94.12 112 HIS A CA 1
ATOM 880 C C . HIS A 1 112 ? -3.298 -6.284 -5.533 1.00 94.12 112 HIS A C 1
ATOM 882 O O . HIS A 1 112 ? -4.290 -6.587 -6.182 1.00 94.12 112 HIS A O 1
ATOM 888 N N . ARG A 1 113 ? -2.204 -7.053 -5.559 1.00 91.19 113 ARG A N 1
ATOM 889 C CA . ARG A 1 113 ? -2.084 -8.233 -6.434 1.00 91.19 113 ARG A CA 1
ATOM 890 C C . ARG A 1 113 ? -3.052 -9.368 -6.088 1.00 91.19 113 ARG A C 1
ATOM 892 O O . ARG A 1 113 ? -3.294 -10.217 -6.940 1.00 91.19 113 ARG A O 1
ATOM 899 N N . LYS A 1 114 ? -3.521 -9.454 -4.841 1.00 92.88 114 LYS A N 1
ATOM 900 C CA . LYS A 1 114 ? -4.393 -10.547 -4.379 1.00 92.88 114 LYS A CA 1
ATOM 901 C C . LYS A 1 114 ? -5.854 -10.150 -4.232 1.00 92.88 114 LYS A C 1
ATOM 903 O O . LYS A 1 114 ? -6.705 -11.010 -4.418 1.00 92.88 114 LYS A O 1
ATOM 908 N N . LEU A 1 115 ? -6.120 -8.901 -3.864 1.00 90.56 115 LEU A N 1
ATOM 909 C CA . LEU A 1 115 ? -7.459 -8.383 -3.573 1.00 90.56 115 LEU A CA 1
ATOM 910 C C . LEU A 1 115 ? -7.949 -7.399 -4.635 1.00 90.56 115 LEU A C 1
ATOM 912 O O . LEU A 1 115 ? -9.153 -7.202 -4.759 1.00 90.56 115 LEU A O 1
ATOM 916 N N . GLY A 1 116 ? -7.034 -6.757 -5.363 1.00 75.88 116 GLY A N 1
ATOM 917 C CA . GLY A 1 116 ? -7.380 -5.817 -6.418 1.00 75.88 116 GLY A CA 1
ATOM 918 C C . GLY A 1 116 ? -8.038 -6.528 -7.594 1.00 75.88 116 GLY A C 1
ATOM 919 O O . GLY A 1 116 ? -7.646 -7.633 -7.976 1.00 75.88 116 GLY A O 1
ATOM 920 N N . GLN A 1 117 ? -9.029 -5.865 -8.186 1.00 63.34 117 GLN A N 1
ATOM 921 C CA . GLN A 1 117 ? -9.531 -6.212 -9.508 1.00 63.34 117 GLN A CA 1
ATOM 922 C C . GLN A 1 117 ? -8.438 -5.827 -10.500 1.00 63.34 117 GLN A C 1
ATOM 924 O O . GLN A 1 117 ? -8.297 -4.671 -10.880 1.00 63.34 117 GLN A O 1
ATOM 929 N N . THR A 1 118 ? -7.562 -6.765 -10.839 1.00 56.50 118 THR A N 1
ATOM 930 C CA . THR A 1 118 ? -6.567 -6.506 -11.873 1.00 56.50 118 THR A CA 1
ATOM 931 C C . THR A 1 118 ? -7.285 -6.403 -13.213 1.00 56.50 118 THR A C 1
ATOM 933 O O . THR A 1 118 ? -7.550 -7.433 -13.832 1.00 56.50 118 THR A O 1
ATOM 936 N N . ASP A 1 119 ? -7.512 -5.169 -13.672 1.00 53.06 119 ASP A N 1
ATOM 937 C CA . ASP A 1 119 ? -7.825 -4.785 -15.061 1.00 53.06 119 ASP A CA 1
ATOM 938 C C . ASP A 1 119 ? -6.644 -5.081 -16.009 1.00 53.06 119 ASP A C 1
ATOM 940 O O . ASP A 1 119 ? -6.316 -4.329 -16.926 1.00 53.06 119 ASP A O 1
ATOM 944 N N . THR A 1 120 ? -5.940 -6.192 -15.789 1.00 55.75 120 THR A N 1
ATOM 945 C CA . THR A 1 120 ? -5.143 -6.783 -16.858 1.00 55.75 120 THR A CA 1
ATOM 946 C C . THR A 1 120 ? -6.130 -7.157 -17.946 1.00 55.75 120 THR A C 1
ATOM 948 O O . THR A 1 120 ? -7.075 -7.893 -17.657 1.00 55.75 120 THR A O 1
ATOM 951 N N . ASP A 1 121 ? -5.913 -6.631 -19.157 1.00 52.69 121 ASP A N 1
ATOM 952 C CA . ASP A 1 121 ? -6.679 -6.968 -20.360 1.00 52.69 121 ASP A CA 1
ATOM 953 C C . ASP A 1 121 ? -7.100 -8.445 -20.339 1.00 52.69 121 ASP A C 1
ATOM 955 O O . ASP A 1 121 ? -6.298 -9.296 -19.917 1.00 52.69 121 ASP A O 1
ATOM 959 N N . PRO A 1 122 ? -8.318 -8.778 -20.808 1.00 57.91 122 PRO A N 1
ATOM 960 C CA . PRO A 1 122 ? -8.769 -10.156 -20.831 1.00 57.91 122 PRO A CA 1
ATOM 961 C C . PRO A 1 122 ? -7.680 -11.022 -21.485 1.00 57.91 122 PRO A C 1
ATOM 963 O O . PRO A 1 122 ? -7.085 -10.592 -22.482 1.00 57.91 122 PRO A O 1
ATOM 966 N N . PRO A 1 123 ? -7.407 -12.230 -20.954 1.00 66.88 123 PRO A N 1
ATOM 967 C CA . PRO A 1 123 ? -6.397 -13.159 -21.474 1.00 66.88 123 PRO A CA 1
ATOM 968 C C . PRO A 1 123 ? -6.410 -13.302 -23.008 1.00 66.88 123 PRO A C 1
ATOM 970 O O . PRO A 1 123 ? -5.386 -13.572 -23.631 1.00 66.88 123 PRO A O 1
ATOM 973 N N . GLU A 1 124 ? -7.570 -13.051 -23.610 1.00 76.56 124 GLU A N 1
ATOM 974 C CA . GLU A 1 124 ? -7.844 -12.951 -25.038 1.00 76.56 124 GLU A CA 1
ATOM 975 C C . GLU A 1 124 ? -6.918 -11.998 -25.809 1.00 76.56 124 GLU A C 1
ATOM 977 O O . GLU A 1 124 ? -6.396 -12.405 -26.839 1.00 76.56 124 GLU A O 1
ATOM 982 N N . ALA A 1 125 ? -6.640 -10.774 -25.341 1.00 79.19 125 ALA A N 1
ATOM 983 C CA . ALA A 1 125 ? -5.796 -9.826 -26.088 1.00 79.19 125 ALA A CA 1
ATOM 984 C C . ALA A 1 125 ? -4.327 -10.286 -26.157 1.00 79.19 125 ALA A C 1
ATOM 986 O O . ALA A 1 125 ? -3.652 -10.137 -27.180 1.00 79.19 125 ALA A O 1
ATOM 987 N N . TYR A 1 126 ? -3.839 -10.900 -25.075 1.00 83.12 126 TYR A N 1
ATOM 988 C CA . TYR A 1 126 ? -2.505 -11.493 -25.021 1.00 83.12 126 TYR A CA 1
ATOM 989 C C . TYR A 1 126 ? -2.403 -12.739 -25.910 1.00 83.12 126 TYR A C 1
ATOM 991 O O . TYR A 1 126 ? -1.442 -12.888 -26.671 1.00 83.12 126 TYR A O 1
ATOM 999 N N . GLU A 1 127 ? -3.398 -13.627 -25.845 1.00 85.94 127 GLU A N 1
ATOM 1000 C CA . GLU A 1 127 ? -3.446 -14.818 -26.696 1.00 85.94 127 GLU A CA 1
ATOM 1001 C C . GLU A 1 127 ? -3.643 -14.456 -28.176 1.00 85.94 127 GLU A C 1
ATOM 1003 O O . GLU A 1 127 ? -3.031 -15.090 -29.039 1.00 85.94 127 GLU A O 1
ATOM 1008 N N . GLN A 1 128 ? -4.374 -13.380 -28.481 1.00 88.19 128 GLN A N 1
ATOM 1009 C CA . GLN A 1 128 ? -4.502 -12.838 -29.833 1.00 88.19 128 GLN A CA 1
ATOM 1010 C C . GLN A 1 128 ? -3.152 -12.338 -30.355 1.00 88.19 128 GLN A C 1
ATOM 1012 O O . GLN A 1 128 ? -2.707 -12.798 -31.401 1.00 88.19 128 GLN A O 1
ATOM 1017 N N . LEU A 1 129 ? -2.429 -11.500 -29.599 1.00 87.94 129 LEU A N 1
ATOM 1018 C CA . LEU A 1 129 ? -1.087 -11.043 -29.991 1.00 87.94 129 LEU A CA 1
ATOM 1019 C C . LEU A 1 129 ? -0.132 -12.222 -30.225 1.00 87.94 129 LEU A C 1
ATOM 1021 O O . LEU A 1 129 ? 0.670 -12.235 -31.161 1.00 87.94 129 LEU A O 1
ATOM 1025 N N . LYS A 1 130 ? -0.196 -13.234 -29.359 1.00 88.50 130 LYS A N 1
ATOM 1026 C CA . LYS A 1 130 ? 0.600 -14.452 -29.494 1.00 88.50 130 LYS A CA 1
ATOM 1027 C C . LYS A 1 130 ? 0.226 -15.222 -30.758 1.00 88.50 130 LYS A C 1
ATOM 1029 O O . LYS A 1 130 ? 1.150 -15.697 -31.421 1.00 88.50 130 LYS A O 1
ATOM 1034 N N . SER A 1 131 ? -1.059 -15.326 -31.097 1.00 90.06 131 SER A N 1
ATOM 1035 C CA . SER A 1 131 ? -1.555 -15.918 -32.346 1.00 90.06 131 SER A CA 1
ATOM 1036 C C . SER A 1 131 ? -1.064 -15.136 -33.567 1.00 90.06 131 SER A C 1
ATOM 1038 O O . SER A 1 131 ? -0.422 -15.709 -34.447 1.00 90.06 131 SER A O 1
ATOM 1040 N N . ASP A 1 132 ? -1.232 -13.815 -33.567 1.00 91.44 132 ASP A N 1
ATOM 1041 C CA . ASP A 1 132 ? -0.823 -12.926 -34.656 1.00 91.44 132 ASP A CA 1
ATOM 1042 C C . ASP A 1 132 ? 0.682 -13.042 -34.930 1.00 91.44 132 ASP A C 1
ATOM 1044 O O . ASP A 1 132 ? 1.097 -13.232 -36.071 1.00 91.44 132 ASP A O 1
ATOM 1048 N N . LEU A 1 133 ? 1.512 -13.048 -33.877 1.00 90.44 133 LEU A N 1
ATOM 1049 C CA . LEU A 1 133 ? 2.961 -13.250 -33.990 1.00 90.44 133 LEU A CA 1
ATOM 1050 C C . LEU A 1 133 ? 3.352 -14.645 -34.508 1.00 90.44 133 LEU A C 1
ATOM 1052 O O . LEU A 1 133 ? 4.471 -14.812 -34.995 1.00 90.44 133 LEU A O 1
ATOM 1056 N N . ALA A 1 134 ? 2.489 -15.655 -34.361 1.00 88.06 134 ALA A N 1
ATOM 1057 C CA . ALA A 1 134 ? 2.702 -16.992 -34.923 1.00 88.06 134 ALA A CA 1
ATOM 1058 C C . ALA A 1 134 ? 2.398 -17.036 -36.426 1.00 88.06 134 ALA A C 1
ATOM 1060 O O . ALA A 1 134 ? 3.060 -17.770 -37.153 1.00 88.06 134 ALA A O 1
ATOM 1061 N N . ASN A 1 135 ? 1.413 -16.248 -36.859 1.00 90.69 135 ASN A N 1
ATOM 1062 C CA . ASN A 1 135 ? 0.840 -16.279 -38.203 1.00 90.69 135 ASN A CA 1
ATOM 1063 C C . ASN A 1 135 ? 1.442 -15.224 -39.146 1.00 90.69 135 ASN A C 1
ATOM 1065 O O . ASN A 1 135 ? 0.931 -15.012 -40.245 1.00 90.69 135 ASN A O 1
ATOM 1069 N N . LEU A 1 136 ? 2.516 -14.543 -38.733 1.00 89.06 136 LEU A N 1
ATOM 1070 C CA . LEU A 1 136 ? 3.165 -13.538 -39.569 1.00 89.06 136 LEU A CA 1
ATOM 1071 C C . LEU A 1 136 ? 3.704 -14.157 -40.875 1.00 89.06 136 LEU A C 1
ATOM 1073 O O . LEU A 1 136 ? 4.359 -15.201 -40.820 1.00 89.06 136 LEU A O 1
ATOM 1077 N N . PRO A 1 137 ? 3.527 -13.487 -42.034 1.00 82.81 137 PRO A N 1
ATOM 1078 C CA . PRO A 1 137 ? 3.987 -13.982 -43.338 1.00 82.81 137 PRO A CA 1
ATOM 1079 C C . PRO A 1 137 ? 5.490 -14.273 -43.395 1.00 82.81 137 PRO A C 1
ATOM 1081 O O . PRO A 1 137 ? 5.933 -15.170 -44.108 1.00 82.81 137 PRO A O 1
ATOM 1084 N N . THR A 1 138 ? 6.273 -13.520 -42.620 1.00 85.75 138 THR A N 1
ATOM 1085 C CA . THR A 1 138 ? 7.711 -13.731 -42.456 1.00 85.75 138 THR A CA 1
ATOM 1086 C C . THR A 1 138 ? 7.970 -14.243 -41.040 1.00 85.75 138 THR A C 1
ATOM 1088 O O . THR A 1 138 ? 7.710 -13.505 -40.082 1.00 85.75 138 THR A O 1
ATOM 1091 N N . PRO A 1 139 ? 8.502 -15.467 -40.867 1.00 79.44 139 PRO A N 1
ATOM 1092 C CA . PRO A 1 139 ? 8.705 -16.040 -39.546 1.00 79.44 139 PRO A CA 1
ATOM 1093 C C . PRO A 1 139 ? 9.733 -15.222 -38.758 1.00 79.44 139 PRO A C 1
ATOM 1095 O O . PRO A 1 139 ? 10.918 -15.159 -39.090 1.00 79.44 139 PRO A O 1
ATOM 1098 N N . ILE A 1 140 ? 9.272 -14.591 -37.679 1.00 87.25 140 ILE A N 1
ATOM 1099 C CA . ILE A 1 140 ? 10.143 -13.941 -36.702 1.00 87.25 140 ILE A CA 1
ATOM 1100 C C . ILE A 1 140 ? 10.842 -15.031 -35.883 1.00 87.25 140 ILE A C 1
ATOM 1102 O O . ILE A 1 140 ? 10.215 -16.002 -35.457 1.00 87.25 140 ILE A O 1
ATOM 1106 N N . ASN A 1 141 ? 12.143 -14.870 -35.610 1.00 90.31 141 ASN A N 1
ATOM 1107 C CA . ASN A 1 141 ? 12.844 -15.828 -34.759 1.00 90.31 141 ASN A CA 1
ATOM 1108 C C . ASN A 1 141 ? 12.221 -15.891 -33.348 1.00 90.31 141 ASN A C 1
ATOM 1110 O O . ASN A 1 141 ? 11.697 -14.907 -32.813 1.00 90.31 141 ASN A O 1
ATOM 1114 N N . ARG A 1 142 ? 12.321 -17.063 -32.715 1.00 88.19 142 ARG A N 1
ATOM 1115 C CA . ARG A 1 142 ? 11.729 -17.324 -31.397 1.00 88.19 142 ARG A CA 1
ATOM 1116 C C . ARG A 1 142 ? 12.131 -16.288 -30.340 1.00 88.19 142 ARG A C 1
ATOM 1118 O O . ARG A 1 142 ? 11.269 -15.789 -29.626 1.00 88.19 142 ARG A O 1
ATOM 1125 N N . LYS A 1 143 ? 13.413 -15.904 -30.292 1.00 87.62 143 LYS A N 1
ATOM 1126 C CA . LYS A 1 143 ? 13.940 -14.933 -29.314 1.00 87.62 143 LYS A CA 1
ATOM 1127 C C . LYS A 1 143 ? 13.268 -13.562 -29.431 1.00 87.62 143 LYS A C 1
ATOM 1129 O O . LYS A 1 143 ? 12.961 -12.929 -28.425 1.00 87.62 143 LYS A O 1
ATOM 1134 N N . ARG A 1 144 ? 13.035 -13.082 -30.653 1.00 89.25 144 ARG A N 1
ATOM 1135 C CA . ARG A 1 144 ? 12.400 -11.784 -30.908 1.00 89.25 144 ARG A CA 1
ATOM 1136 C C . ARG A 1 144 ? 10.905 -11.837 -30.606 1.00 89.25 144 ARG A C 1
ATOM 1138 O O . ARG A 1 144 ? 10.397 -10.888 -30.020 1.00 89.25 144 ARG A O 1
ATOM 1145 N N . ARG A 1 145 ? 10.231 -12.954 -30.903 1.00 88.00 145 ARG A N 1
ATOM 1146 C CA . ARG A 1 145 ? 8.834 -13.185 -30.501 1.00 88.00 145 ARG A CA 1
ATOM 1147 C C . ARG A 1 145 ? 8.669 -13.175 -28.979 1.00 88.00 145 ARG A C 1
ATOM 1149 O O . ARG A 1 145 ? 7.831 -12.442 -28.466 1.00 88.00 145 ARG A O 1
ATOM 1156 N N . GLU A 1 146 ? 9.514 -13.910 -28.257 1.00 87.69 146 GLU A N 1
ATOM 1157 C CA . GLU A 1 146 ? 9.537 -13.912 -26.786 1.00 87.69 146 GLU A CA 1
ATOM 1158 C C . GLU A 1 146 ? 9.824 -12.512 -26.222 1.00 87.69 146 GLU A C 1
ATOM 1160 O O . GLU A 1 146 ? 9.182 -12.086 -25.264 1.00 87.69 146 GLU A O 1
ATOM 1165 N N . ARG A 1 147 ? 10.732 -11.751 -26.850 1.00 88.44 147 ARG A N 1
ATOM 1166 C CA . ARG A 1 147 ? 11.009 -10.360 -26.467 1.00 88.44 147 ARG A CA 1
ATOM 1167 C C . ARG A 1 147 ? 9.788 -9.454 -26.644 1.00 88.44 147 ARG A C 1
ATOM 1169 O O . ARG A 1 147 ? 9.526 -8.665 -25.746 1.00 88.44 147 ARG A O 1
ATOM 1176 N N . ILE A 1 148 ? 9.053 -9.560 -27.753 1.00 88.38 148 ILE A N 1
ATOM 1177 C CA . ILE A 1 148 ? 7.840 -8.758 -27.998 1.00 88.38 148 ILE A CA 1
ATOM 1178 C C . ILE A 1 148 ? 6.758 -9.100 -26.974 1.00 88.38 148 ILE A C 1
ATOM 1180 O O . ILE A 1 148 ? 6.225 -8.194 -26.346 1.00 88.38 148 ILE A O 1
ATOM 1184 N N . LEU A 1 149 ? 6.487 -10.389 -26.745 1.00 86.56 149 LEU A N 1
ATOM 1185 C CA . LEU A 1 149 ? 5.495 -10.821 -25.754 1.00 86.56 149 LEU A CA 1
ATOM 1186 C C . LEU A 1 149 ? 5.855 -10.352 -24.340 1.00 86.56 149 LEU A C 1
ATOM 1188 O O . LEU A 1 149 ? 4.984 -9.910 -23.597 1.00 86.56 149 LEU A O 1
ATOM 1192 N N . LYS A 1 150 ? 7.144 -10.393 -23.986 1.00 84.62 150 LYS A N 1
ATOM 1193 C CA . LYS A 1 150 ? 7.650 -9.889 -22.705 1.00 84.62 150 LYS A CA 1
ATOM 1194 C C . LYS A 1 150 ? 7.566 -8.366 -22.594 1.00 84.62 150 LYS A C 1
ATOM 1196 O O . LYS A 1 150 ? 7.346 -7.849 -21.506 1.00 84.62 150 LYS A O 1
ATOM 1201 N N . LEU A 1 151 ? 7.784 -7.636 -23.687 1.00 85.25 151 LEU A N 1
ATOM 1202 C CA . LEU A 1 151 ? 7.594 -6.185 -23.712 1.00 85.25 151 LEU A CA 1
ATOM 1203 C C . LEU A 1 151 ? 6.115 -5.838 -23.559 1.00 85.25 151 LEU A C 1
ATOM 1205 O O . LEU A 1 151 ? 5.797 -5.004 -22.724 1.00 85.25 151 LEU A O 1
ATOM 1209 N N . TYR A 1 152 ? 5.232 -6.531 -24.279 1.00 84.31 152 TYR A N 1
ATOM 1210 C CA . TYR A 1 152 ? 3.788 -6.341 -24.183 1.00 84.31 152 TYR A CA 1
ATOM 1211 C C . TYR A 1 152 ? 3.269 -6.614 -22.767 1.00 84.31 152 TYR A C 1
ATOM 1213 O O . TYR A 1 152 ? 2.572 -5.776 -22.197 1.00 84.31 152 TYR A O 1
ATOM 1221 N N . SER A 1 153 ? 3.671 -7.734 -22.154 1.00 79.00 153 SER A N 1
ATOM 1222 C CA . SER A 1 153 ? 3.276 -8.041 -20.775 1.00 79.00 153 SER A CA 1
ATOM 1223 C C . SER A 1 153 ? 3.766 -6.963 -19.805 1.00 79.00 153 SER A C 1
ATOM 1225 O O . SER A 1 153 ? 3.002 -6.489 -18.976 1.00 79.00 153 SER A O 1
ATOM 1227 N N . ARG A 1 154 ? 5.010 -6.491 -19.963 1.00 74.81 154 ARG A N 1
ATOM 1228 C CA . ARG A 1 154 ? 5.577 -5.415 -19.134 1.00 74.81 154 ARG A CA 1
ATOM 1229 C C . ARG A 1 154 ? 4.889 -4.069 -19.324 1.00 74.81 154 ARG A C 1
ATOM 1231 O O . ARG A 1 154 ? 4.779 -3.330 -18.360 1.00 74.81 154 ARG A O 1
ATOM 1238 N N . THR A 1 155 ? 4.448 -3.738 -20.537 1.00 73.12 155 THR A N 1
ATOM 1239 C CA . THR A 1 155 ? 3.710 -2.489 -20.796 1.00 73.12 155 THR A CA 1
ATOM 1240 C C . THR A 1 155 ? 2.293 -2.511 -20.237 1.00 73.12 155 THR A C 1
ATOM 1242 O O . THR A 1 155 ? 1.698 -1.454 -20.070 1.00 73.12 155 THR A O 1
ATOM 1245 N N . LYS A 1 156 ? 1.748 -3.704 -19.978 1.00 75.62 156 LYS A N 1
ATOM 1246 C CA . LYS A 1 156 ? 0.401 -3.896 -19.434 1.00 75.62 156 LYS A CA 1
ATOM 1247 C C . LYS A 1 156 ? 0.389 -4.137 -17.929 1.00 75.62 156 LYS A C 1
ATOM 1249 O O . LYS A 1 156 ? -0.648 -3.971 -17.300 1.00 75.62 156 LYS A O 1
ATOM 1254 N N . GLU A 1 157 ? 1.522 -4.505 -17.340 1.00 77.94 157 GLU A N 1
ATOM 1255 C CA . GLU A 1 157 ? 1.641 -4.570 -15.890 1.00 77.94 157 GLU A CA 1
ATOM 1256 C C . GLU A 1 157 ? 1.592 -3.152 -15.298 1.00 77.94 157 GLU A C 1
ATOM 1258 O O . GLU A 1 157 ? 2.438 -2.324 -15.646 1.00 77.94 157 GLU A O 1
ATOM 1263 N N . PRO A 1 158 ? 0.652 -2.862 -14.378 1.00 86.00 158 PRO A N 1
ATOM 1264 C CA . PRO A 1 158 ? 0.614 -1.562 -13.723 1.00 86.00 158 PRO A CA 1
ATOM 1265 C C . PRO A 1 158 ? 1.920 -1.324 -12.960 1.00 86.00 158 PRO A C 1
ATOM 1267 O O . PRO A 1 158 ? 2.500 -2.247 -12.378 1.00 86.00 158 PRO A O 1
ATOM 1270 N N . THR A 1 159 ? 2.403 -0.084 -12.966 1.00 91.00 159 THR A N 1
ATOM 1271 C CA . THR A 1 159 ? 3.584 0.303 -12.185 1.00 91.00 159 THR A CA 1
ATOM 1272 C C . THR A 1 159 ? 3.295 0.172 -10.689 1.00 91.00 159 THR A C 1
ATOM 1274 O O . THR A 1 159 ? 2.136 0.136 -10.279 1.00 91.00 159 THR A O 1
ATOM 1277 N N . LEU A 1 160 ? 4.336 0.112 -9.847 1.00 94.19 160 LEU A N 1
ATOM 1278 C CA . LEU A 1 160 ? 4.140 0.124 -8.392 1.00 94.19 160 LEU A CA 1
ATOM 1279 C C . LEU A 1 160 ? 3.298 1.337 -7.972 1.00 94.19 160 LEU A C 1
ATOM 1281 O O . LEU A 1 160 ? 2.299 1.162 -7.293 1.00 94.19 160 LEU A O 1
ATOM 1285 N N . GLU A 1 161 ? 3.651 2.525 -8.458 1.00 95.50 161 GLU A N 1
ATOM 1286 C CA . GLU A 1 161 ? 2.899 3.768 -8.251 1.00 95.50 161 GLU A CA 1
ATOM 1287 C C . GLU A 1 161 ? 1.409 3.619 -8.601 1.00 95.50 161 GLU A C 1
ATOM 1289 O O . GLU A 1 161 ? 0.558 3.861 -7.750 1.00 95.50 161 GLU A O 1
ATOM 1294 N N . SER A 1 162 ? 1.088 3.109 -9.797 1.00 93.75 162 SER A N 1
ATOM 1295 C CA . SER A 1 162 ? -0.299 2.871 -10.222 1.00 93.75 162 SER A CA 1
ATOM 1296 C C . SER A 1 162 ? -1.032 1.871 -9.320 1.00 93.75 162 SER A C 1
ATOM 1298 O O . SER A 1 162 ? -2.199 2.081 -9.001 1.00 93.75 162 SER A O 1
ATOM 1300 N N . ARG A 1 163 ? -0.354 0.812 -8.855 1.00 94.56 163 ARG A N 1
ATOM 1301 C CA . ARG A 1 163 ? -0.940 -0.151 -7.908 1.00 94.56 163 ARG A CA 1
ATOM 1302 C C . ARG A 1 163 ? -1.246 0.496 -6.560 1.00 94.56 163 ARG A C 1
ATOM 1304 O O . ARG A 1 163 ? -2.300 0.230 -5.995 1.00 94.56 163 ARG A O 1
ATOM 1311 N N . LEU A 1 164 ? -0.330 1.309 -6.030 1.00 96.44 164 LEU A N 1
ATOM 1312 C CA . LEU A 1 164 ? -0.533 1.991 -4.749 1.00 96.44 164 LEU A CA 1
ATOM 1313 C C . LEU A 1 164 ? -1.707 2.970 -4.838 1.00 96.44 164 LEU A C 1
ATOM 1315 O O . LEU A 1 164 ? -2.575 2.939 -3.966 1.00 96.44 164 LEU A O 1
ATOM 1319 N N . LEU A 1 165 ? -1.755 3.766 -5.911 1.00 96.00 165 LEU A N 1
ATOM 1320 C CA . LEU A 1 165 ? -2.851 4.691 -6.196 1.00 96.00 165 LEU A CA 1
ATOM 1321 C C . LEU A 1 165 ? -4.193 3.951 -6.286 1.00 96.00 165 LEU A C 1
ATOM 1323 O O . LEU A 1 165 ? -5.129 4.280 -5.562 1.00 96.00 165 LEU A O 1
ATOM 1327 N N . SER A 1 166 ? -4.246 2.875 -7.075 1.00 94.81 166 SER A N 1
ATOM 1328 C CA . SER A 1 166 ? -5.453 2.060 -7.238 1.00 94.81 166 SER A CA 1
ATOM 1329 C C . SER A 1 166 ? -5.978 1.509 -5.908 1.00 94.81 166 SER A C 1
ATOM 1331 O O . SER A 1 166 ? -7.188 1.522 -5.676 1.00 94.81 166 SER A O 1
ATOM 1333 N N . VAL A 1 167 ? -5.095 1.070 -4.997 1.00 95.06 167 VAL A N 1
ATOM 1334 C CA . VAL A 1 167 ? -5.545 0.602 -3.676 1.00 95.06 167 VAL A CA 1
ATOM 1335 C C . VAL A 1 167 ? -6.206 1.730 -2.896 1.00 95.06 167 VAL A C 1
ATOM 1337 O O . VAL A 1 167 ? -7.327 1.542 -2.431 1.00 95.06 167 VAL A O 1
ATOM 1340 N N . VAL A 1 168 ? -5.555 2.887 -2.750 1.00 94.81 168 VAL A N 1
ATOM 1341 C CA . VAL A 1 168 ? -6.109 3.971 -1.922 1.00 94.81 168 VAL A CA 1
ATOM 1342 C C . VAL A 1 168 ? -7.393 4.557 -2.505 1.00 94.81 168 VAL A C 1
ATOM 1344 O O . VAL A 1 168 ? -8.297 4.886 -1.742 1.00 94.81 168 VAL A O 1
ATOM 1347 N N . GLU A 1 169 ? -7.524 4.610 -3.830 1.00 94.62 169 GLU A N 1
ATOM 1348 C CA . GLU A 1 169 ? -8.761 5.021 -4.504 1.00 94.62 169 GLU A CA 1
ATOM 1349 C C . GLU A 1 169 ? -9.901 4.017 -4.283 1.00 94.62 169 GLU A C 1
ATOM 1351 O O . GLU A 1 169 ? -11.043 4.416 -4.045 1.00 94.62 169 GLU A O 1
ATOM 1356 N N . SER A 1 170 ? -9.596 2.713 -4.282 1.00 93.94 170 SER A N 1
ATOM 1357 C CA . SER A 1 170 ? -10.594 1.654 -4.069 1.00 93.94 170 SER A CA 1
ATOM 1358 C C . SER A 1 170 ? -11.202 1.631 -2.659 1.00 93.94 170 SER A C 1
ATOM 1360 O O . SER A 1 170 ? -12.246 1.008 -2.451 1.00 93.94 170 SER A O 1
ATOM 1362 N N . LEU A 1 171 ? -10.578 2.325 -1.699 1.00 92.88 171 LEU A N 1
ATOM 1363 C CA . LEU A 1 171 ? -11.073 2.463 -0.325 1.00 92.88 171 LEU A CA 1
ATOM 1364 C C . LEU A 1 171 ? -12.203 3.496 -0.183 1.00 92.88 171 LEU A C 1
ATOM 1366 O O . LEU A 1 171 ? -12.810 3.594 0.881 1.00 92.88 171 LEU A O 1
ATOM 1370 N N . GLY A 1 172 ? -12.476 4.276 -1.231 1.00 93.50 172 GLY A N 1
ATOM 1371 C CA . GLY A 1 172 ? -13.425 5.385 -1.197 1.00 93.50 172 GLY A CA 1
ATOM 1372 C C . GLY A 1 172 ? -12.744 6.744 -1.027 1.00 93.50 172 GLY A C 1
ATOM 1373 O O . GLY A 1 172 ? -11.606 6.860 -0.567 1.00 93.50 172 GLY A O 1
ATOM 1374 N N . ALA A 1 173 ? -13.446 7.802 -1.441 1.00 92.00 173 ALA A N 1
ATOM 1375 C CA . ALA A 1 173 ? -12.887 9.148 -1.546 1.00 92.00 173 ALA A CA 1
ATOM 1376 C C . ALA A 1 173 ? -12.420 9.700 -0.192 1.00 92.00 173 ALA A C 1
ATOM 1378 O O . ALA A 1 173 ? -11.372 10.338 -0.101 1.00 92.00 173 ALA A O 1
ATOM 1379 N N . LYS A 1 174 ? -13.174 9.443 0.878 1.00 89.38 174 LYS A N 1
ATOM 1380 C CA . LYS A 1 174 ? -12.850 9.915 2.222 1.00 89.38 174 LYS A CA 1
ATOM 1381 C C . LYS A 1 174 ? -11.631 9.192 2.778 1.00 89.38 174 LYS A C 1
ATOM 1383 O O . LYS A 1 174 ? -10.713 9.849 3.268 1.00 89.38 174 LYS A O 1
ATOM 1388 N N . SER A 1 175 ? -11.608 7.867 2.671 1.00 90.50 175 SER A N 1
ATOM 1389 C CA . SER A 1 175 ? -10.452 7.051 3.051 1.00 90.50 175 SER A CA 1
ATOM 1390 C C . SER A 1 175 ? -9.193 7.505 2.307 1.00 90.50 175 SER A C 1
ATOM 1392 O O . SER A 1 175 ? -8.166 7.774 2.932 1.00 90.50 175 SER A O 1
ATOM 1394 N N . CYS A 1 176 ? -9.301 7.689 0.989 1.00 92.50 176 CYS A N 1
ATOM 1395 C CA . CYS A 1 176 ? -8.227 8.188 0.136 1.00 92.50 176 CYS A CA 1
ATOM 1396 C C . CYS A 1 176 ? -7.717 9.565 0.596 1.00 92.50 176 CYS A C 1
ATOM 1398 O O . CYS A 1 176 ? -6.512 9.756 0.773 1.00 92.50 176 CYS A O 1
ATOM 1400 N N . HIS A 1 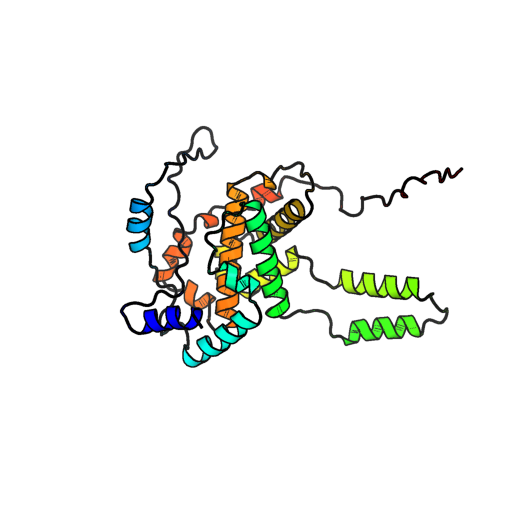177 ? -8.618 10.510 0.880 1.00 90.31 177 HIS A N 1
ATOM 1401 C CA . HIS A 1 177 ? -8.251 11.843 1.362 1.00 90.31 177 HIS A CA 1
ATOM 1402 C C . HIS A 1 177 ? -7.522 11.821 2.706 1.00 90.31 177 HIS A C 1
ATOM 1404 O O . HIS A 1 177 ? -6.519 12.512 2.852 1.00 90.31 177 HIS A O 1
ATOM 1410 N N . ILE A 1 178 ? -7.990 11.020 3.667 1.00 85.94 178 ILE A N 1
ATOM 1411 C CA . ILE A 1 178 ? -7.376 10.916 5.001 1.00 85.94 178 ILE A CA 1
ATOM 1412 C C . ILE A 1 178 ? -5.977 10.295 4.924 1.00 85.94 178 ILE A C 1
ATOM 1414 O O . ILE A 1 178 ? -5.080 10.671 5.678 1.00 85.94 178 ILE A O 1
ATOM 1418 N N . LEU A 1 179 ? -5.793 9.319 4.035 1.00 88.00 179 LEU A N 1
ATOM 1419 C CA . LEU A 1 179 ? -4.516 8.634 3.853 1.00 88.00 179 LEU A CA 1
ATOM 1420 C C . LEU A 1 179 ? -3.473 9.519 3.171 1.00 88.00 179 LEU A C 1
ATOM 1422 O O . LEU A 1 179 ? -2.295 9.452 3.518 1.00 88.00 179 LEU A O 1
ATOM 1426 N N . THR A 1 180 ? -3.907 10.319 2.200 1.00 89.94 180 THR A N 1
ATOM 1427 C CA . THR A 1 180 ? -3.014 10.984 1.242 1.00 89.94 180 THR A CA 1
ATOM 1428 C C . THR A 1 180 ? -3.034 12.506 1.344 1.00 89.94 180 THR A C 1
ATOM 1430 O O . THR A 1 180 ? -2.384 13.179 0.553 1.00 89.94 180 THR A O 1
ATOM 1433 N N . SER A 1 181 ? -3.765 13.073 2.305 1.00 88.25 181 SER A N 1
ATOM 1434 C CA . SER A 1 181 ? -3.907 14.525 2.485 1.00 88.25 181 SER A CA 1
ATOM 1435 C C . SER A 1 181 ? -4.400 15.234 1.220 1.00 88.25 181 SER A C 1
ATOM 1437 O O . SER A 1 181 ? -3.912 16.303 0.863 1.00 88.25 181 SER A O 1
ATOM 1439 N N . HIS A 1 182 ? -5.369 14.621 0.530 1.00 88.75 182 HIS A N 1
ATOM 1440 C CA . HIS A 1 182 ? -5.896 15.067 -0.771 1.00 88.75 182 HIS A CA 1
ATOM 1441 C C . HIS A 1 182 ? -4.879 15.064 -1.929 1.00 88.75 182 HIS A C 1
ATOM 1443 O O . HIS A 1 182 ? -5.097 15.738 -2.934 1.00 88.75 182 HIS A O 1
ATOM 1449 N N . GLN A 1 183 ? -3.779 14.322 -1.799 1.00 93.81 183 GLN A N 1
ATOM 1450 C CA . GLN A 1 183 ? -2.702 14.243 -2.791 1.00 93.81 183 GLN A CA 1
ATOM 1451 C C . GLN A 1 183 ? -2.333 12.771 -3.072 1.00 93.81 183 GLN A C 1
ATOM 1453 O O . GLN A 1 183 ? -1.226 12.326 -2.751 1.00 93.81 183 GLN A O 1
ATOM 1458 N N . PRO A 1 184 ? -3.276 11.958 -3.593 1.00 95.25 184 PRO A N 1
ATOM 1459 C CA . PRO A 1 184 ? -3.066 10.520 -3.741 1.00 95.25 184 PRO A CA 1
ATOM 1460 C C . PRO A 1 184 ? -2.004 10.164 -4.779 1.00 95.25 184 PRO A C 1
ATOM 1462 O O . PRO A 1 184 ? -1.247 9.213 -4.577 1.00 95.25 184 PRO A O 1
ATOM 1465 N N . GLU A 1 185 ? -1.904 10.951 -5.847 1.00 95.62 185 GLU A N 1
ATOM 1466 C CA . GLU A 1 185 ? -0.912 10.789 -6.908 1.00 95.62 185 GLU A CA 1
ATOM 1467 C C . GLU A 1 185 ? 0.499 11.051 -6.365 1.00 95.62 185 GLU A C 1
ATOM 1469 O O . GLU A 1 185 ? 1.395 10.219 -6.517 1.00 95.62 185 GLU A O 1
ATOM 1474 N N . GLU A 1 186 ? 0.694 12.157 -5.641 1.00 94.88 186 GLU A N 1
ATOM 1475 C CA . GLU A 1 186 ? 1.981 12.499 -5.040 1.00 94.88 186 GLU A CA 1
ATOM 1476 C C . GLU A 1 186 ? 2.391 11.500 -3.954 1.00 94.88 186 GLU A C 1
ATOM 1478 O O . GLU A 1 186 ? 3.550 11.079 -3.911 1.00 94.88 186 GLU A O 1
ATOM 1483 N N . TRP A 1 187 ? 1.449 11.071 -3.109 1.00 96.06 187 TRP A N 1
ATOM 1484 C CA . TRP A 1 187 ? 1.700 10.029 -2.114 1.00 96.06 187 TRP A CA 1
ATOM 1485 C C . TRP A 1 187 ? 2.166 8.722 -2.773 1.00 96.06 187 TRP A C 1
ATOM 1487 O O . TRP A 1 187 ? 3.197 8.165 -2.380 1.00 96.06 187 TRP A O 1
ATOM 1497 N N . ALA A 1 188 ? 1.447 8.246 -3.796 1.00 96.69 188 ALA A N 1
ATOM 1498 C CA . ALA A 1 188 ? 1.772 7.002 -4.489 1.00 96.69 188 ALA A CA 1
ATOM 1499 C C . ALA A 1 188 ? 3.140 7.088 -5.180 1.00 96.69 188 ALA A C 1
ATOM 1501 O O . ALA A 1 188 ? 3.939 6.145 -5.101 1.00 96.69 188 ALA A O 1
ATOM 1502 N N . HIS A 1 189 ? 3.434 8.235 -5.799 1.00 94.88 189 HIS A N 1
ATOM 1503 C CA . HIS A 1 189 ? 4.719 8.517 -6.425 1.00 94.88 189 HIS A CA 1
ATOM 1504 C C . HIS A 1 189 ? 5.870 8.428 -5.416 1.00 94.88 189 HIS A C 1
ATOM 1506 O O . HIS A 1 189 ? 6.835 7.685 -5.618 1.00 94.88 189 HIS A O 1
ATOM 1512 N N . ILE A 1 190 ? 5.749 9.124 -4.284 1.00 94.50 190 ILE A N 1
ATOM 1513 C CA . ILE A 1 190 ? 6.785 9.178 -3.248 1.00 94.50 190 ILE A CA 1
ATOM 1514 C C . ILE A 1 190 ? 6.986 7.816 -2.584 1.00 94.50 190 ILE A C 1
ATOM 1516 O O . ILE A 1 190 ? 8.127 7.376 -2.429 1.00 94.50 190 ILE A O 1
ATOM 1520 N N . ALA A 1 191 ? 5.907 7.116 -2.228 1.00 96.38 191 ALA A N 1
ATOM 1521 C CA . ALA A 1 191 ? 5.984 5.794 -1.612 1.00 96.38 191 ALA A CA 1
ATOM 1522 C C . ALA A 1 191 ? 6.653 4.768 -2.546 1.00 96.38 191 ALA A C 1
ATOM 1524 O O . ALA A 1 191 ? 7.556 4.035 -2.130 1.00 96.38 191 ALA A O 1
ATOM 1525 N N . SER A 1 192 ? 6.262 4.757 -3.826 1.00 95.94 192 SER A N 1
ATOM 1526 C CA . SER A 1 192 ? 6.878 3.924 -4.867 1.00 95.94 192 SER A CA 1
ATOM 1527 C C . SER A 1 192 ? 8.368 4.233 -5.020 1.00 95.94 192 SER A C 1
ATOM 1529 O O . SER A 1 192 ? 9.214 3.331 -5.020 1.00 95.94 192 SER A O 1
ATOM 1531 N N . ARG A 1 193 ? 8.709 5.522 -5.099 1.00 92.81 193 ARG A N 1
ATOM 1532 C CA . ARG A 1 193 ? 10.080 5.984 -5.280 1.00 92.81 193 ARG A CA 1
ATOM 1533 C C . ARG A 1 193 ? 10.972 5.632 -4.096 1.00 92.81 193 ARG A C 1
ATOM 1535 O O . ARG A 1 193 ? 12.021 5.032 -4.315 1.00 92.81 193 ARG A O 1
ATOM 1542 N N . LEU A 1 194 ? 10.557 5.943 -2.868 1.00 94.69 194 LEU A N 1
ATOM 1543 C CA . LEU A 1 194 ? 11.309 5.596 -1.658 1.00 94.69 194 LEU A CA 1
ATOM 1544 C C . LEU A 1 194 ? 11.564 4.098 -1.583 1.00 94.69 194 LEU A C 1
ATOM 1546 O O . LEU A 1 194 ? 12.697 3.679 -1.363 1.00 94.69 194 LEU A O 1
ATOM 1550 N N . ARG A 1 195 ? 10.543 3.275 -1.845 1.00 95.75 195 ARG A N 1
ATOM 1551 C CA . ARG A 1 195 ? 10.720 1.823 -1.891 1.00 95.75 195 ARG A CA 1
ATOM 1552 C C . ARG A 1 195 ? 11.786 1.428 -2.910 1.00 95.75 195 ARG A C 1
ATOM 1554 O O . ARG A 1 195 ? 12.625 0.589 -2.591 1.00 95.75 195 ARG A O 1
ATOM 1561 N N . ASN A 1 196 ? 11.762 1.984 -4.121 1.00 93.50 196 ASN A N 1
ATOM 1562 C CA . ASN A 1 196 ? 12.723 1.635 -5.171 1.00 93.50 196 ASN A CA 1
ATOM 1563 C C . ASN A 1 196 ? 14.150 2.082 -4.831 1.00 93.50 196 ASN A C 1
ATOM 1565 O O . ASN A 1 196 ? 15.077 1.288 -4.972 1.00 93.50 196 ASN A O 1
ATOM 1569 N N . VAL A 1 197 ? 14.314 3.306 -4.327 1.00 93.56 197 VAL A N 1
ATOM 1570 C CA . VAL A 1 197 ? 15.594 3.859 -3.857 1.00 93.56 197 VAL A CA 1
ATOM 1571 C C . VAL A 1 197 ? 16.192 2.971 -2.769 1.00 93.56 197 VAL A C 1
ATOM 1573 O O . VAL A 1 197 ? 17.308 2.478 -2.917 1.00 93.56 197 VAL A O 1
ATOM 1576 N N . LEU A 1 198 ? 15.407 2.663 -1.735 1.00 93.94 198 LEU A N 1
ATOM 1577 C CA . LEU A 1 198 ? 15.836 1.848 -0.598 1.00 93.94 198 LEU A CA 1
ATOM 1578 C C . LEU A 1 198 ? 16.091 0.379 -0.966 1.00 93.94 198 LEU A C 1
ATOM 1580 O O . LEU A 1 198 ? 16.958 -0.261 -0.379 1.00 93.94 198 LEU A O 1
ATOM 1584 N N . SER A 1 199 ? 15.359 -0.170 -1.940 1.00 93.38 199 SER A N 1
ATOM 1585 C CA . SER A 1 199 ? 15.539 -1.565 -2.379 1.00 93.38 199 SER A CA 1
ATOM 1586 C C . SER A 1 199 ? 16.765 -1.762 -3.270 1.00 93.38 199 SER A C 1
ATOM 1588 O O . SER A 1 199 ? 17.282 -2.875 -3.356 1.00 93.38 199 SER A O 1
ATOM 1590 N N . HIS A 1 200 ? 17.200 -0.716 -3.976 1.00 87.38 200 HIS A N 1
ATOM 1591 C CA . HIS A 1 200 ? 18.263 -0.803 -4.978 1.00 87.38 200 HIS A CA 1
ATOM 1592 C C . HIS A 1 200 ? 19.532 -0.030 -4.602 1.00 87.38 200 HIS A C 1
ATOM 1594 O O . HIS A 1 200 ? 20.522 -0.144 -5.318 1.00 87.38 200 HIS A O 1
ATOM 1600 N N . GLY A 1 201 ? 19.523 0.714 -3.490 1.00 80.94 201 GLY A N 1
ATOM 1601 C CA . GLY A 1 201 ? 20.663 1.522 -3.050 1.00 80.94 201 GLY A CA 1
ATOM 1602 C C . GLY A 1 201 ? 21.019 2.630 -4.042 1.00 80.94 201 GLY A C 1
ATOM 1603 O O . GLY A 1 201 ? 22.191 2.951 -4.197 1.00 80.94 201 GLY A O 1
ATOM 1604 N N . LEU A 1 202 ? 20.028 3.155 -4.769 1.00 72.75 202 LEU A N 1
ATOM 1605 C CA . LEU A 1 202 ? 20.247 4.223 -5.742 1.00 72.75 202 LEU A CA 1
ATOM 1606 C C . LEU A 1 202 ? 20.425 5.546 -4.998 1.00 72.75 202 LEU A C 1
ATOM 1608 O O . LEU A 1 202 ? 19.554 5.923 -4.221 1.00 72.75 202 LEU A O 1
ATOM 1612 N N . GLU A 1 203 ? 21.515 6.262 -5.255 1.00 66.62 203 GLU A N 1
ATOM 1613 C CA . GLU A 1 203 ? 21.684 7.623 -4.743 1.00 66.62 203 GLU A CA 1
ATOM 1614 C C . GLU A 1 203 ? 20.627 8.541 -5.377 1.00 66.62 203 GLU A C 1
ATOM 1616 O O . GLU A 1 203 ? 20.440 8.534 -6.599 1.00 66.62 203 GLU A O 1
ATOM 1621 N N . THR A 1 204 ? 19.911 9.321 -4.560 1.00 69.06 204 THR A N 1
ATOM 1622 C CA . THR A 1 204 ? 19.038 10.389 -5.065 1.00 69.06 204 THR A CA 1
ATOM 1623 C C . THR A 1 204 ? 19.665 11.747 -4.808 1.00 69.06 204 THR A C 1
ATOM 1625 O O . THR A 1 204 ? 20.245 11.980 -3.752 1.00 69.06 204 THR A O 1
ATOM 1628 N N . ASN A 1 205 ? 19.502 12.688 -5.741 1.00 71.81 205 ASN A N 1
ATOM 1629 C CA . ASN A 1 205 ? 19.974 14.061 -5.534 1.00 71.81 205 ASN A CA 1
ATOM 1630 C C . ASN A 1 205 ? 19.220 14.756 -4.385 1.00 71.81 205 ASN A C 1
ATOM 1632 O O . ASN A 1 205 ? 19.729 15.690 -3.771 1.00 71.81 205 ASN A O 1
ATOM 1636 N N . THR A 1 206 ? 18.009 14.288 -4.084 1.00 73.44 206 THR A N 1
ATOM 1637 C CA . THR A 1 206 ? 17.135 14.820 -3.035 1.00 73.44 206 THR A CA 1
ATOM 1638 C C . THR A 1 206 ? 17.393 14.320 -1.616 1.00 73.44 206 THR A C 1
ATOM 1640 O O . THR A 1 206 ? 16.828 14.903 -0.693 1.00 73.44 206 THR A O 1
ATOM 1643 N N . ASN A 1 207 ? 18.170 13.248 -1.410 1.00 83.81 207 ASN A N 1
ATOM 1644 C CA . ASN A 1 207 ? 18.320 12.584 -0.103 1.00 83.81 207 ASN A CA 1
ATOM 1645 C C . ASN A 1 207 ? 16.973 12.299 0.607 1.00 83.81 207 ASN A C 1
ATOM 1647 O O . ASN A 1 207 ? 16.889 12.321 1.839 1.00 83.81 207 ASN A O 1
ATOM 1651 N N . ILE A 1 208 ? 15.887 12.056 -0.143 1.00 86.25 208 ILE A N 1
ATOM 1652 C CA . ILE A 1 208 ? 14.550 11.833 0.441 1.00 86.25 208 ILE A CA 1
ATOM 1653 C C . ILE A 1 208 ? 14.529 10.612 1.364 1.00 86.25 208 ILE A C 1
ATOM 1655 O O . ILE A 1 208 ? 13.774 10.571 2.332 1.00 86.25 208 ILE A O 1
ATOM 1659 N N . GLU A 1 209 ? 15.389 9.637 1.089 1.00 89.38 209 GLU A N 1
ATOM 1660 C CA . GLU A 1 209 ? 15.586 8.429 1.875 1.00 89.38 209 GLU A CA 1
ATOM 1661 C C . GLU A 1 209 ? 16.216 8.685 3.250 1.00 89.38 209 GLU A C 1
ATOM 1663 O O . GLU A 1 209 ? 16.115 7.829 4.119 1.00 89.38 209 GLU A O 1
ATOM 1668 N N . GLN A 1 210 ? 16.817 9.856 3.474 1.00 90.06 210 GLN A N 1
ATOM 1669 C CA . GLN A 1 210 ? 17.385 10.254 4.767 1.00 90.06 210 GLN A CA 1
ATOM 1670 C C . GLN A 1 210 ? 16.384 11.046 5.622 1.00 90.06 210 GLN A C 1
ATOM 1672 O O . GLN A 1 210 ? 16.621 11.300 6.806 1.00 90.06 210 GLN A O 1
ATOM 1677 N N . ASN A 1 211 ? 15.247 11.451 5.049 1.00 91.00 211 ASN A N 1
ATOM 1678 C CA . ASN A 1 211 ? 14.236 12.216 5.763 1.00 91.00 211 ASN A CA 1
ATOM 1679 C C . ASN A 1 211 ? 13.398 11.295 6.666 1.00 91.00 211 ASN A C 1
ATOM 1681 O O . ASN A 1 211 ? 12.391 10.723 6.249 1.00 91.00 211 ASN A O 1
ATOM 1685 N N . VAL A 1 212 ? 13.801 11.192 7.936 1.00 90.19 212 VAL A N 1
ATOM 1686 C CA . VAL A 1 212 ? 13.155 10.360 8.970 1.00 90.19 212 VAL A CA 1
ATOM 1687 C C . VAL A 1 212 ? 11.647 10.602 9.064 1.00 90.19 212 VAL A C 1
ATOM 1689 O O . VAL A 1 212 ? 10.875 9.647 9.172 1.00 90.19 212 VAL A O 1
ATOM 1692 N N . ASN A 1 213 ? 11.218 11.865 8.983 1.00 87.62 213 ASN A N 1
ATOM 1693 C CA . ASN A 1 213 ? 9.802 12.213 9.039 1.00 87.62 213 ASN A CA 1
ATOM 1694 C C . ASN A 1 213 ? 9.065 11.636 7.832 1.00 87.62 213 ASN A C 1
ATOM 1696 O O . ASN A 1 213 ? 8.043 10.981 8.003 1.00 87.62 213 ASN A O 1
ATOM 1700 N N . LEU A 1 214 ? 9.603 11.810 6.625 1.00 90.00 214 LEU A N 1
ATOM 1701 C CA . LEU A 1 214 ? 8.999 11.268 5.413 1.00 90.00 214 LEU A CA 1
ATOM 1702 C C . LEU A 1 214 ? 8.887 9.736 5.461 1.00 90.00 214 LEU A C 1
ATOM 1704 O O . LEU A 1 214 ? 7.821 9.195 5.167 1.00 90.00 214 LEU A O 1
ATOM 1708 N N . LEU A 1 215 ? 9.948 9.038 5.884 1.00 93.12 215 LEU A N 1
ATOM 1709 C CA . LEU A 1 215 ? 9.930 7.577 6.030 1.00 93.12 215 LEU A CA 1
ATOM 1710 C C . LEU A 1 215 ? 8.833 7.128 7.001 1.00 93.12 215 LEU A C 1
ATOM 1712 O O . LEU A 1 215 ? 8.040 6.241 6.682 1.00 93.12 215 LEU A O 1
ATOM 1716 N N . TRP A 1 216 ? 8.760 7.759 8.176 1.00 90.62 216 TRP A N 1
ATOM 1717 C CA . TRP A 1 216 ? 7.744 7.458 9.185 1.00 90.62 216 TRP A CA 1
ATOM 1718 C C . TRP A 1 216 ? 6.328 7.691 8.651 1.00 90.62 216 TRP A C 1
ATOM 1720 O O . TRP A 1 216 ? 5.433 6.868 8.858 1.00 90.62 216 TRP A O 1
ATOM 1730 N N . GLN A 1 217 ? 6.140 8.771 7.893 1.00 89.12 217 GLN A N 1
ATOM 1731 C CA . GLN A 1 217 ? 4.859 9.099 7.288 1.00 89.12 217 GLN A CA 1
ATOM 1732 C C . GLN A 1 217 ? 4.417 8.088 6.232 1.00 89.12 217 GLN A C 1
ATOM 1734 O O . GLN A 1 217 ? 3.265 7.644 6.236 1.00 89.12 217 GLN A O 1
ATOM 1739 N N . VAL A 1 218 ? 5.333 7.658 5.365 1.00 93.94 218 VAL A N 1
ATOM 1740 C CA . VAL A 1 218 ? 5.059 6.605 4.382 1.00 93.94 218 VAL A CA 1
ATOM 1741 C C . VAL A 1 218 ? 4.732 5.285 5.074 1.00 93.94 218 VAL A C 1
ATOM 1743 O O . VAL A 1 218 ? 3.767 4.633 4.682 1.00 93.94 218 VAL A O 1
ATOM 1746 N N . ILE A 1 219 ? 5.448 4.908 6.141 1.00 93.31 219 ILE A N 1
ATOM 1747 C CA . ILE A 1 219 ? 5.138 3.698 6.922 1.00 93.31 219 ILE A CA 1
ATOM 1748 C C . ILE A 1 219 ? 3.710 3.758 7.467 1.00 93.31 219 ILE A C 1
ATOM 1750 O O . ILE A 1 219 ? 2.949 2.807 7.285 1.00 93.31 219 ILE A O 1
ATO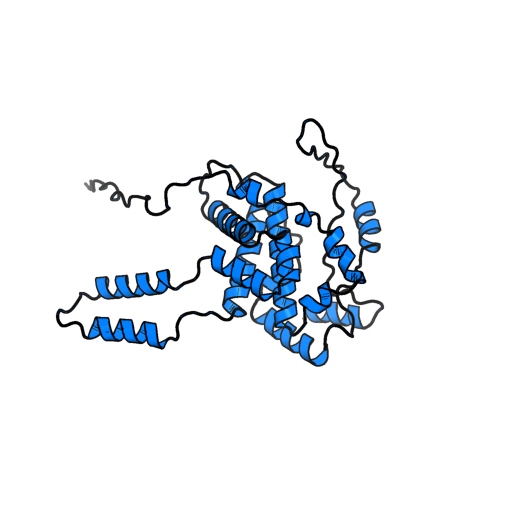M 1754 N N . ASN A 1 220 ? 3.332 4.856 8.119 1.00 89.69 220 ASN A N 1
ATOM 1755 C CA . ASN A 1 220 ? 2.037 4.956 8.787 1.00 89.69 220 ASN A CA 1
ATOM 1756 C C . ASN A 1 220 ? 0.869 4.997 7.808 1.00 89.69 220 ASN A C 1
ATOM 1758 O O . ASN A 1 220 ? -0.086 4.240 7.971 1.00 89.69 220 ASN A O 1
ATOM 1762 N N . THR A 1 221 ? 0.952 5.843 6.781 1.00 92.56 221 THR A N 1
ATOM 1763 C CA . THR A 1 221 ? -0.094 5.942 5.750 1.00 92.56 221 THR A CA 1
ATOM 1764 C C . THR A 1 221 ? -0.251 4.625 4.994 1.00 92.56 221 THR A C 1
ATOM 1766 O O . THR A 1 221 ? -1.369 4.142 4.836 1.00 92.56 221 THR A O 1
ATOM 1769 N N . THR A 1 222 ? 0.852 3.964 4.634 1.00 95.44 222 THR A N 1
ATOM 1770 C CA . THR A 1 222 ? 0.818 2.653 3.966 1.00 95.44 222 THR A CA 1
ATOM 1771 C C . THR A 1 222 ? 0.249 1.564 4.877 1.00 95.44 222 THR A C 1
ATOM 1773 O O . THR A 1 222 ? -0.579 0.769 4.442 1.00 95.44 222 THR A O 1
ATOM 1776 N N . THR A 1 223 ? 0.634 1.528 6.157 1.00 93.00 223 THR A N 1
ATOM 1777 C CA . THR A 1 223 ? 0.102 0.549 7.125 1.00 93.00 223 THR A CA 1
ATOM 1778 C C . THR A 1 223 ? -1.391 0.760 7.372 1.00 93.00 223 THR A C 1
ATOM 1780 O O . THR A 1 223 ? -2.152 -0.207 7.457 1.00 93.00 223 THR A O 1
ATOM 1783 N N . LEU A 1 224 ? -1.836 2.017 7.440 1.00 90.25 224 LEU A N 1
ATOM 1784 C CA . LEU A 1 224 ? -3.252 2.343 7.551 1.00 90.25 224 LEU A CA 1
ATOM 1785 C C . LEU A 1 224 ? -4.010 1.905 6.290 1.00 90.25 224 LEU A C 1
ATOM 1787 O O . LEU A 1 224 ? -5.018 1.218 6.418 1.00 90.25 224 LEU A O 1
ATOM 1791 N N . ALA A 1 225 ? -3.487 2.184 5.091 1.00 93.75 225 ALA A N 1
ATOM 1792 C CA . ALA A 1 225 ? -4.070 1.718 3.830 1.00 93.75 225 ALA A CA 1
ATOM 1793 C C . ALA A 1 225 ? -4.185 0.183 3.773 1.00 93.75 225 ALA A C 1
ATOM 1795 O O . ALA A 1 225 ? -5.233 -0.339 3.403 1.00 93.75 225 ALA A O 1
ATOM 1796 N N . ILE A 1 226 ? -3.155 -0.553 4.216 1.00 94.94 226 ILE A N 1
ATOM 1797 C CA . ILE A 1 226 ? -3.206 -2.020 4.348 1.00 94.94 226 ILE A CA 1
ATOM 1798 C C . ILE A 1 226 ? -4.335 -2.436 5.293 1.00 94.94 226 ILE A C 1
ATOM 1800 O O . ILE A 1 226 ? -5.123 -3.317 4.961 1.00 94.94 226 ILE A O 1
ATOM 1804 N N . THR A 1 227 ? -4.422 -1.806 6.465 1.00 92.94 227 THR A N 1
ATOM 1805 C CA . THR A 1 227 ? -5.432 -2.133 7.479 1.00 92.94 227 THR A CA 1
ATOM 1806 C C . THR A 1 227 ? -6.840 -1.948 6.922 1.00 92.94 227 THR A C 1
ATOM 1808 O O . THR A 1 227 ? -7.658 -2.863 6.999 1.00 92.94 227 THR A O 1
ATOM 1811 N N . LEU A 1 228 ? -7.102 -0.793 6.305 1.00 92.50 228 LEU A N 1
ATOM 1812 C CA . LEU A 1 228 ? -8.388 -0.480 5.693 1.00 92.50 228 LEU A CA 1
ATOM 1813 C C . LEU A 1 228 ? -8.716 -1.453 4.555 1.00 92.50 228 LEU A C 1
ATOM 1815 O O . LEU A 1 228 ? -9.812 -2.006 4.537 1.00 92.50 228 LEU A O 1
ATOM 1819 N N . GLN A 1 229 ? -7.753 -1.764 3.682 1.00 94.94 229 GLN A N 1
ATOM 1820 C CA . GLN A 1 229 ? -7.960 -2.699 2.573 1.00 94.94 229 GLN A CA 1
ATOM 1821 C C . GLN A 1 229 ? -8.319 -4.105 3.055 1.00 94.94 229 GLN A C 1
ATOM 1823 O O . GLN A 1 229 ? -9.211 -4.743 2.499 1.00 94.94 229 GLN A O 1
ATOM 1828 N N . LEU A 1 230 ? -7.636 -4.610 4.086 1.00 94.81 230 LEU A N 1
ATOM 1829 C CA . LEU A 1 230 ? -7.901 -5.947 4.619 1.00 94.81 230 LEU A CA 1
ATOM 1830 C C . LEU A 1 230 ? -9.271 -6.016 5.309 1.00 94.81 230 LEU A C 1
ATOM 1832 O O . LEU A 1 230 ? -9.963 -7.027 5.206 1.00 94.81 230 LEU A O 1
ATOM 1836 N N . ILE A 1 231 ? -9.674 -4.943 5.990 1.00 92.94 231 ILE A N 1
ATOM 1837 C CA . ILE A 1 231 ? -10.973 -4.842 6.664 1.00 92.94 231 ILE A CA 1
ATOM 1838 C C . ILE A 1 231 ? -12.110 -4.715 5.641 1.00 92.94 231 ILE A C 1
ATOM 1840 O O . ILE A 1 231 ? -13.117 -5.414 5.763 1.00 92.94 231 ILE A O 1
ATOM 1844 N N . GLN A 1 232 ? -11.917 -3.920 4.585 1.00 94.06 232 GLN A N 1
ATOM 1845 C CA . GLN A 1 232 ? -12.847 -3.833 3.459 1.00 94.06 232 GLN A CA 1
ATOM 1846 C C . GLN A 1 232 ? -12.992 -5.172 2.737 1.00 94.06 232 GLN A C 1
ATOM 1848 O O . GLN A 1 232 ? -14.107 -5.623 2.481 1.00 94.06 232 GLN A O 1
ATOM 1853 N N . ALA A 1 233 ? -11.879 -5.857 2.469 1.00 94.38 233 ALA A N 1
ATOM 1854 C CA . ALA A 1 233 ? -11.894 -7.177 1.845 1.00 94.38 233 ALA A CA 1
ATOM 1855 C C . ALA A 1 233 ? -12.601 -8.234 2.709 1.00 94.38 233 ALA A C 1
ATOM 1857 O O . ALA A 1 233 ? -13.185 -9.172 2.172 1.00 94.38 233 ALA A O 1
ATOM 1858 N N . ALA A 1 234 ? -12.595 -8.074 4.035 1.00 94.56 234 ALA A N 1
ATOM 1859 C CA . ALA A 1 234 ? -13.360 -8.915 4.954 1.00 94.56 234 ALA A CA 1
ATOM 1860 C C . ALA A 1 234 ? -14.860 -8.545 5.024 1.00 94.56 234 ALA A C 1
ATOM 1862 O O . ALA A 1 234 ? -15.611 -9.169 5.772 1.00 94.56 234 ALA A O 1
ATOM 1863 N N . GLY A 1 235 ? -15.313 -7.561 4.239 1.00 92.81 235 GLY A N 1
ATOM 1864 C CA . GLY A 1 235 ? -16.723 -7.200 4.082 1.00 92.81 235 GLY A CA 1
ATOM 1865 C C . GLY A 1 235 ? -17.193 -6.025 4.940 1.00 92.81 235 GLY A C 1
ATOM 1866 O O . GLY A 1 235 ? -18.400 -5.852 5.101 1.00 92.81 235 GLY A O 1
ATOM 1867 N N . ALA A 1 236 ? -16.280 -5.238 5.514 1.00 91.31 236 ALA A N 1
ATOM 1868 C CA . ALA A 1 236 ? -16.639 -4.012 6.221 1.00 91.31 236 ALA A CA 1
ATOM 1869 C C . ALA A 1 236 ? -16.744 -2.812 5.262 1.00 91.31 236 ALA A C 1
ATOM 1871 O O . ALA A 1 236 ? -15.941 -2.663 4.343 1.00 91.31 236 ALA A O 1
ATOM 1872 N N . ASP A 1 237 ? -17.699 -1.919 5.514 1.00 91.12 237 ASP A N 1
ATOM 1873 C CA . ASP A 1 237 ? -17.826 -0.647 4.795 1.00 91.12 237 ASP A CA 1
ATOM 1874 C C . ASP A 1 237 ? -16.940 0.414 5.461 1.00 91.12 237 ASP A C 1
ATOM 1876 O O . ASP A 1 237 ? -17.355 1.130 6.376 1.00 91.12 237 ASP A O 1
ATOM 1880 N N . VAL A 1 238 ? -15.677 0.465 5.036 1.00 89.00 238 VAL A N 1
ATOM 1881 C CA . VAL A 1 238 ? -14.664 1.363 5.607 1.00 89.00 238 VAL A CA 1
ATOM 1882 C C . VAL A 1 238 ? -15.072 2.832 5.498 1.00 89.00 238 VAL A C 1
ATOM 1884 O O . VAL A 1 238 ? -14.862 3.600 6.440 1.00 89.00 238 VAL A O 1
ATOM 1887 N N . GLU A 1 239 ? -15.700 3.220 4.392 1.00 87.56 239 GLU A N 1
ATOM 1888 C CA . GLU A 1 239 ? -16.092 4.603 4.147 1.00 87.56 239 GLU A CA 1
ATOM 1889 C C . GLU A 1 239 ? -17.163 5.053 5.151 1.00 87.56 239 GLU A C 1
ATOM 1891 O O . GLU A 1 239 ? -17.037 6.109 5.778 1.00 87.56 239 GLU A O 1
ATOM 1896 N N . ASN A 1 240 ? -18.184 4.220 5.375 1.00 87.12 240 ASN A N 1
ATOM 1897 C CA . ASN A 1 240 ? -19.217 4.476 6.378 1.00 87.12 240 ASN A CA 1
ATOM 1898 C C . ASN A 1 240 ? -18.633 4.510 7.801 1.00 87.12 240 ASN A C 1
ATOM 1900 O O . ASN A 1 240 ? -18.955 5.395 8.598 1.00 87.12 240 ASN A O 1
ATOM 1904 N N . ILE A 1 241 ? -17.701 3.606 8.111 1.00 83.38 241 ILE A N 1
ATOM 1905 C CA . ILE A 1 241 ? -17.030 3.571 9.417 1.00 83.38 241 ILE A CA 1
ATOM 1906 C C . ILE A 1 241 ? -16.300 4.892 9.677 1.00 83.38 241 ILE A C 1
ATOM 1908 O O . ILE A 1 241 ? -16.466 5.494 10.742 1.00 83.38 241 ILE A O 1
ATOM 1912 N N . LEU A 1 242 ? -15.548 5.408 8.703 1.00 81.31 242 LEU A N 1
ATOM 1913 C CA . LEU A 1 242 ? -14.838 6.681 8.846 1.00 81.31 242 LEU A CA 1
ATOM 1914 C C . LEU A 1 242 ? -15.777 7.898 8.877 1.00 81.31 242 LEU A C 1
ATOM 1916 O O . LEU A 1 242 ? -15.382 8.963 9.350 1.00 81.31 242 LEU A O 1
ATOM 1920 N N . GLN A 1 243 ? -17.026 7.795 8.415 1.00 80.88 243 GLN A N 1
ATOM 1921 C CA . GLN A 1 243 ? -18.015 8.880 8.514 1.00 80.88 243 GLN A CA 1
ATOM 1922 C C . GLN A 1 243 ? -18.549 9.105 9.931 1.00 80.88 243 GLN A C 1
ATOM 1924 O O . GLN A 1 243 ? -19.051 10.195 10.230 1.00 80.88 243 GLN A O 1
ATOM 1929 N N . LYS A 1 244 ? -18.413 8.123 10.825 1.00 79.62 244 LYS A N 1
ATOM 1930 C CA . LYS A 1 244 ? -18.978 8.219 12.171 1.00 79.62 244 LYS A CA 1
ATOM 1931 C C . LYS A 1 244 ? -18.333 9.347 12.990 1.00 79.62 244 LYS A C 1
ATOM 1933 O O . LYS A 1 244 ? -17.109 9.475 12.995 1.00 79.62 244 LYS A O 1
ATOM 1938 N N . PRO A 1 245 ? -19.115 10.135 13.758 1.00 71.81 245 PRO A N 1
ATOM 1939 C CA . PRO A 1 245 ? -18.602 11.266 14.541 1.00 71.81 245 PRO A CA 1
ATOM 1940 C C . PRO A 1 245 ? -17.470 10.890 15.502 1.00 71.81 245 PRO A C 1
ATOM 1942 O O . PRO A 1 245 ? -16.511 11.639 15.642 1.00 71.81 245 PRO A O 1
ATOM 1945 N N . GLN A 1 246 ? -17.556 9.702 16.104 1.00 69.56 246 GLN A N 1
ATOM 1946 C CA . GLN A 1 246 ? -16.535 9.139 16.997 1.00 69.56 246 GLN A CA 1
ATOM 1947 C C . GLN A 1 246 ? -15.171 8.915 16.319 1.00 69.56 246 GLN A C 1
ATOM 1949 O O . GLN A 1 246 ? -14.145 8.901 16.993 1.00 69.56 246 GLN A O 1
ATOM 1954 N N . ASN A 1 247 ? -15.164 8.801 14.988 1.00 67.88 247 ASN A N 1
ATOM 1955 C CA . ASN A 1 247 ? -13.981 8.586 14.163 1.00 67.88 247 ASN A CA 1
ATOM 1956 C C . ASN A 1 247 ? -13.475 9.887 13.514 1.00 67.88 247 ASN A C 1
ATOM 1958 O O . ASN A 1 247 ? -12.397 9.881 12.930 1.00 67.88 247 ASN A O 1
ATOM 1962 N N . ARG A 1 248 ? -14.162 11.034 13.684 1.00 64.50 248 ARG A N 1
ATOM 1963 C CA . ARG A 1 248 ? -13.620 12.359 13.297 1.00 64.50 248 ARG A CA 1
ATOM 1964 C C . ARG A 1 248 ? -12.335 12.694 14.046 1.00 64.50 248 ARG A C 1
ATOM 1966 O O . ARG A 1 248 ? -11.490 13.420 13.535 1.00 64.50 248 ARG A O 1
ATOM 1973 N N . SER A 1 249 ? -12.163 12.121 15.233 1.00 60.50 249 SER A N 1
ATOM 1974 C CA . SER A 1 249 ? -10.918 12.184 15.990 1.00 60.50 249 SER A CA 1
ATOM 1975 C C . SER A 1 249 ? -9.747 11.622 15.188 1.00 60.50 249 SER A C 1
ATOM 1977 O O . SER A 1 249 ? -8.660 12.156 15.305 1.00 60.50 249 SER A O 1
ATOM 1979 N N . LEU A 1 250 ? -9.949 10.609 14.333 1.00 61.00 250 LEU A N 1
ATOM 1980 C CA . LEU A 1 250 ? -8.891 10.088 13.462 1.00 61.00 250 LEU A CA 1
ATOM 1981 C C . LEU A 1 250 ? -8.502 11.108 12.386 1.00 61.00 250 LEU A C 1
ATOM 1983 O O . LEU A 1 250 ? -7.323 11.261 12.116 1.00 61.00 250 LEU A O 1
ATOM 1987 N N . GLU A 1 251 ? -9.446 11.867 11.824 1.00 62.66 251 GLU A N 1
ATOM 1988 C CA . GLU A 1 251 ? -9.124 12.959 10.887 1.00 62.66 251 GLU A CA 1
ATOM 1989 C C . GLU A 1 251 ? -8.337 14.086 11.565 1.00 62.66 251 GLU A C 1
ATOM 1991 O O . GLU A 1 251 ? -7.405 14.639 10.985 1.00 62.66 251 GLU A O 1
ATOM 1996 N N . GLN A 1 252 ? -8.716 14.442 12.792 1.00 61.84 252 GLN A N 1
ATOM 1997 C CA . GLN A 1 252 ? -8.103 15.551 13.526 1.00 61.84 252 GLN A CA 1
ATOM 1998 C C . GLN A 1 252 ? -6.774 15.164 14.182 1.00 61.84 252 GLN A C 1
ATOM 2000 O O . GLN A 1 252 ? -5.868 15.992 14.270 1.00 61.84 252 GLN A O 1
ATOM 2005 N N . ALA A 1 253 ? -6.663 13.920 14.647 1.00 54.00 253 ALA A N 1
ATOM 2006 C CA . ALA A 1 253 ? -5.493 13.396 15.335 1.00 54.00 253 ALA A CA 1
ATOM 2007 C C . ALA A 1 253 ? -4.466 12.799 14.381 1.00 54.00 253 ALA A C 1
ATOM 2009 O O . ALA A 1 253 ? -3.346 12.580 14.821 1.00 54.00 253 ALA A O 1
ATOM 2010 N N . ASN A 1 254 ? -4.806 12.532 13.115 1.00 59.94 254 ASN A N 1
ATOM 2011 C CA . ASN A 1 254 ? -3.833 12.057 12.144 1.00 59.94 254 ASN A CA 1
ATOM 2012 C C . ASN A 1 254 ? -2.840 13.194 11.837 1.00 59.94 254 ASN A C 1
ATOM 2014 O O . ASN A 1 254 ? -3.189 14.121 11.099 1.00 59.94 254 ASN A O 1
ATOM 2018 N N . PRO A 1 255 ? -1.594 13.151 12.358 1.00 57.25 255 PRO A N 1
ATOM 2019 C CA . PRO A 1 255 ? -0.611 14.194 12.073 1.00 57.25 255 PRO A CA 1
ATOM 2020 C C . PRO A 1 255 ? -0.272 14.245 10.574 1.00 57.25 255 PRO A C 1
ATOM 2022 O O . PRO A 1 255 ? 0.265 15.241 10.090 1.00 57.25 255 PRO A O 1
ATOM 2025 N N . ASN A 1 256 ? -0.641 13.198 9.829 1.00 55.78 256 ASN A N 1
ATOM 2026 C CA . ASN A 1 256 ? -0.385 13.044 8.410 1.00 55.78 256 ASN A CA 1
ATOM 2027 C C . ASN A 1 256 ? -1.269 13.974 7.564 1.00 55.78 256 ASN A C 1
ATOM 2029 O O . ASN A 1 256 ? -0.833 14.376 6.492 1.00 55.78 256 ASN A O 1
ATOM 2033 N N . ASN A 1 257 ? -2.425 14.431 8.077 1.00 57.78 257 ASN A N 1
ATOM 2034 C CA . ASN A 1 257 ? -3.321 15.389 7.398 1.00 57.78 257 ASN A CA 1
ATOM 2035 C C . ASN A 1 257 ? -2.690 16.779 7.158 1.00 57.78 257 ASN A C 1
ATOM 2037 O O . ASN A 1 257 ? -3.324 17.669 6.596 1.00 57.78 257 ASN A O 1
ATOM 2041 N N . ARG A 1 258 ? -1.447 16.994 7.606 1.00 66.62 258 ARG A N 1
ATOM 2042 C CA . ARG A 1 258 ? -0.669 18.223 7.386 1.00 66.62 258 ARG A CA 1
ATOM 2043 C C . ARG A 1 258 ? 0.515 18.038 6.441 1.00 66.62 258 ARG A C 1
ATOM 2045 O O . ARG A 1 258 ? 1.286 18.979 6.263 1.00 66.62 258 ARG A O 1
ATOM 2052 N N . ILE A 1 259 ? 0.702 16.843 5.885 1.00 75.62 259 ILE A N 1
ATOM 2053 C CA . ILE A 1 259 ? 1.779 16.593 4.931 1.00 75.62 259 ILE A CA 1
ATOM 2054 C C . ILE A 1 259 ? 1.375 17.186 3.594 1.00 75.62 259 ILE A C 1
ATOM 2056 O O . ILE A 1 259 ? 0.360 16.800 3.018 1.00 75.62 259 ILE A O 1
ATOM 2060 N N . ASP A 1 260 ? 2.205 18.092 3.100 1.00 82.94 260 ASP A N 1
ATOM 2061 C CA . ASP A 1 260 ? 2.157 18.520 1.715 1.00 82.94 260 ASP A CA 1
ATOM 2062 C C . ASP A 1 260 ? 3.124 17.642 0.913 1.00 82.94 260 ASP A C 1
ATOM 2064 O O . ASP A 1 260 ? 4.332 17.887 0.875 1.00 82.94 260 ASP A O 1
ATOM 2068 N N . TRP A 1 261 ? 2.602 16.563 0.325 1.00 85.75 261 TRP A N 1
ATOM 2069 C CA . TRP A 1 261 ? 3.374 15.624 -0.491 1.00 85.75 261 TRP A CA 1
ATOM 2070 C C . TRP A 1 261 ? 4.012 16.325 -1.697 1.00 85.75 261 TRP A C 1
ATOM 2072 O O . TRP A 1 261 ? 5.104 15.944 -2.124 1.00 85.75 261 TRP A O 1
ATOM 2082 N N . LYS A 1 262 ? 3.419 17.427 -2.174 1.00 84.81 262 LYS A N 1
ATOM 2083 C CA . LYS A 1 262 ? 3.987 18.256 -3.248 1.00 84.81 262 LYS A CA 1
ATOM 2084 C C . LYS A 1 262 ? 5.352 18.847 -2.921 1.00 84.81 262 LYS A C 1
ATOM 2086 O O . LYS A 1 262 ? 6.167 19.030 -3.829 1.00 84.81 262 LYS A O 1
ATOM 2091 N N . LEU A 1 263 ? 5.653 19.096 -1.646 1.00 82.50 263 LEU A N 1
ATOM 2092 C CA . LEU A 1 263 ? 6.979 19.575 -1.241 1.00 82.50 263 LEU A CA 1
ATOM 2093 C C . LEU A 1 263 ? 8.074 18.552 -1.550 1.00 82.50 263 LEU A C 1
ATOM 2095 O O . LEU A 1 263 ? 9.217 18.931 -1.768 1.00 82.50 263 LEU A O 1
ATOM 2099 N N . PHE A 1 264 ? 7.733 17.266 -1.613 1.00 80.56 264 PHE A N 1
ATOM 2100 C CA . PHE A 1 264 ? 8.689 16.203 -1.912 1.00 80.56 264 PHE A CA 1
ATOM 2101 C C . PHE A 1 264 ? 8.676 15.794 -3.390 1.00 80.56 264 PHE A C 1
ATOM 2103 O O . PHE A 1 264 ? 9.640 15.188 -3.850 1.00 80.56 264 PHE A O 1
ATOM 2110 N N . SER A 1 265 ? 7.618 16.126 -4.142 1.00 74.50 265 SER A N 1
ATOM 2111 C CA . SER A 1 265 ? 7.534 15.847 -5.583 1.00 74.50 265 SER A CA 1
ATOM 2112 C C . SER A 1 265 ? 8.087 16.974 -6.461 1.00 74.50 265 SER A C 1
ATOM 2114 O O . SER A 1 265 ? 8.633 16.710 -7.528 1.00 74.50 265 SER A O 1
ATOM 2116 N N . SER A 1 266 ? 7.996 18.230 -6.016 1.00 64.88 266 SER A N 1
ATOM 2117 C CA . SER A 1 266 ? 8.400 19.408 -6.804 1.00 64.88 266 SER A CA 1
ATOM 2118 C C . SER A 1 266 ? 9.914 19.590 -6.968 1.00 64.88 266 SER A C 1
ATOM 2120 O O . SER A 1 266 ? 10.345 20.444 -7.743 1.00 64.88 266 SER A O 1
ATOM 2122 N N . HIS A 1 267 ? 10.730 18.788 -6.282 1.00 55.59 267 HIS A N 1
ATOM 2123 C CA . HIS A 1 267 ? 12.178 18.962 -6.277 1.00 55.59 267 HIS A CA 1
ATOM 2124 C C . HIS A 1 267 ? 12.945 18.313 -7.434 1.00 55.59 267 HIS A C 1
ATOM 2126 O O . HIS A 1 267 ? 14.159 18.477 -7.447 1.00 55.59 267 HIS A O 1
ATOM 2132 N N . GLU A 1 268 ? 12.322 17.665 -8.430 1.00 53.59 268 GLU A N 1
ATOM 2133 C CA . GLU A 1 268 ? 13.101 17.037 -9.513 1.00 53.59 268 GLU A CA 1
ATOM 2134 C C . GLU A 1 268 ? 12.412 16.936 -10.881 1.00 53.59 268 GLU A C 1
ATOM 2136 O O . GLU A 1 268 ? 11.435 16.220 -11.089 1.00 53.59 268 GLU A O 1
ATOM 2141 N N . THR A 1 269 ? 13.079 17.521 -11.875 1.00 39.97 269 THR A N 1
ATOM 2142 C CA . THR A 1 269 ? 13.238 16.923 -13.204 1.00 39.97 269 THR A CA 1
ATOM 2143 C C . THR A 1 269 ? 14.345 15.868 -13.142 1.00 39.97 269 THR A C 1
ATOM 2145 O O . THR A 1 269 ? 15.516 16.224 -13.010 1.00 39.97 269 THR A O 1
ATOM 2148 N N . PHE A 1 270 ? 14.008 14.585 -13.280 1.00 46.41 270 PHE A N 1
ATOM 2149 C CA . PHE A 1 270 ? 14.996 13.552 -13.608 1.00 46.41 270 PHE A CA 1
ATOM 2150 C C . PHE A 1 270 ? 15.066 13.315 -15.117 1.00 46.41 270 PHE A C 1
ATOM 2152 O O . PHE A 1 270 ? 14.031 13.354 -15.790 1.00 46.41 270 PHE A O 1
ATOM 2159 N N . PRO A 1 271 ? 16.250 12.978 -15.661 1.00 42.31 271 PRO A N 1
ATOM 2160 C CA . PRO A 1 271 ? 16.316 12.300 -16.944 1.00 42.31 271 PRO A CA 1
ATOM 2161 C C . PRO A 1 271 ? 15.572 10.951 -16.856 1.00 42.31 271 PRO A C 1
ATOM 2163 O O . PRO A 1 271 ? 15.652 10.260 -15.837 1.00 42.31 271 PRO A O 1
ATOM 2166 N N . PRO A 1 272 ? 14.828 10.555 -17.900 1.00 41.19 272 PRO A N 1
ATOM 2167 C CA . PRO A 1 272 ? 14.063 9.316 -17.898 1.00 41.19 272 PRO A CA 1
ATOM 2168 C C . PRO A 1 272 ? 14.971 8.096 -17.678 1.00 41.19 272 PRO A C 1
ATOM 2170 O O . PRO A 1 272 ? 16.048 7.997 -18.264 1.00 41.19 272 PRO A O 1
ATOM 2173 N N . LEU A 1 273 ? 14.477 7.118 -16.906 1.00 43.72 273 LEU A N 1
ATOM 2174 C CA . LEU A 1 273 ? 15.121 5.824 -16.592 1.00 43.72 273 LEU A CA 1
ATOM 2175 C C . LEU A 1 273 ? 15.583 5.010 -17.824 1.00 43.72 273 LEU A C 1
ATOM 2177 O O . LEU A 1 273 ? 16.247 3.986 -17.683 1.00 43.72 273 LEU A O 1
ATOM 2181 N N . SER A 1 274 ? 15.252 5.451 -19.038 1.00 43.75 274 SER A N 1
ATOM 2182 C CA . SER A 1 274 ? 15.732 4.899 -20.304 1.00 43.75 274 SER A CA 1
ATOM 2183 C C . SER A 1 274 ? 17.170 5.292 -20.676 1.00 43.75 274 SER A C 1
ATOM 2185 O O . SER A 1 274 ? 17.662 4.788 -21.681 1.00 43.75 274 SER A O 1
ATOM 2187 N N . SER A 1 275 ? 17.852 6.165 -19.922 1.00 38.16 275 SER A N 1
ATOM 2188 C CA . SER A 1 275 ? 19.235 6.579 -20.225 1.00 38.16 275 SER A CA 1
ATOM 2189 C C . SER A 1 275 ? 20.327 5.752 -19.539 1.00 38.16 275 SER A C 1
ATOM 2191 O O . SER A 1 275 ? 21.498 6.1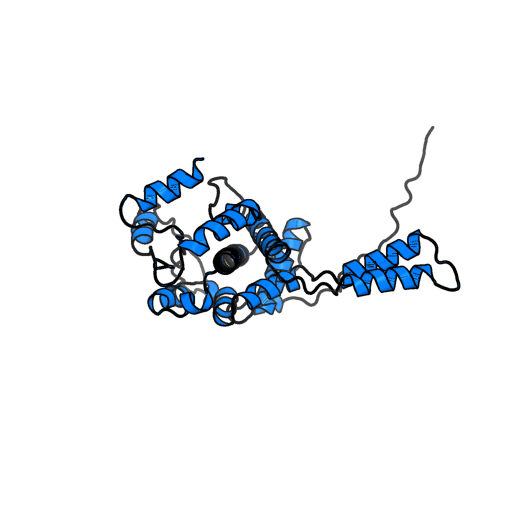17 -19.630 1.00 38.16 275 SER A O 1
ATOM 2193 N N . VAL A 1 276 ? 19.994 4.633 -18.886 1.00 42.16 276 VAL A N 1
ATOM 2194 C CA . VAL A 1 276 ? 21.014 3.628 -18.555 1.00 42.16 276 VAL A CA 1
ATOM 2195 C C . VAL A 1 276 ? 21.414 2.963 -19.869 1.00 42.16 276 VAL A C 1
ATOM 2197 O O . VAL A 1 276 ? 20.780 2.006 -20.321 1.00 42.16 276 VAL A O 1
ATOM 2200 N N . SER A 1 277 ? 22.427 3.541 -20.519 1.00 40.97 277 SER A N 1
ATOM 2201 C CA . SER A 1 277 ? 23.122 2.911 -21.632 1.00 40.97 277 SER A CA 1
ATOM 2202 C C . SER A 1 277 ? 23.491 1.498 -21.195 1.00 40.97 277 SER A C 1
ATOM 2204 O O . SER A 1 277 ? 24.163 1.311 -20.180 1.00 40.97 277 SER A O 1
ATOM 2206 N N . ASN A 1 278 ? 23.034 0.495 -21.946 1.00 43.72 278 ASN A N 1
ATOM 2207 C CA . ASN A 1 278 ? 23.697 -0.802 -21.936 1.00 43.72 278 ASN A CA 1
ATOM 2208 C C . ASN A 1 278 ? 25.031 -0.597 -22.660 1.00 43.72 278 ASN A C 1
ATOM 2210 O O . ASN A 1 278 ? 25.182 -1.048 -23.793 1.00 43.72 278 ASN A O 1
ATOM 2214 N N . ASP A 1 279 ? 25.952 0.148 -22.050 1.00 40.06 279 ASP A N 1
ATOM 2215 C CA . ASP A 1 279 ? 27.330 0.130 -22.498 1.00 40.06 279 ASP A CA 1
ATOM 2216 C C . ASP A 1 279 ? 27.810 -1.301 -22.292 1.00 40.06 279 ASP A C 1
ATOM 2218 O O . ASP A 1 279 ? 27.666 -1.886 -21.211 1.00 40.06 279 ASP A O 1
ATOM 2222 N N . ASP A 1 280 ? 28.262 -1.886 -23.398 1.00 43.19 280 ASP A N 1
ATOM 2223 C CA . ASP A 1 280 ? 28.741 -3.252 -23.474 1.00 43.19 280 ASP A CA 1
ATOM 2224 C C . ASP A 1 280 ? 29.673 -3.555 -22.293 1.00 43.19 280 ASP A C 1
ATOM 2226 O O . ASP A 1 280 ? 30.532 -2.733 -21.947 1.00 43.19 280 ASP A O 1
ATOM 2230 N N . PRO A 1 281 ? 29.548 -4.737 -21.659 1.00 47.53 281 PRO A N 1
ATOM 2231 C CA . PRO A 1 281 ? 30.488 -5.126 -20.625 1.00 47.53 281 PRO A CA 1
ATOM 2232 C C . PRO A 1 281 ? 31.908 -5.049 -21.208 1.00 47.53 281 PRO A C 1
ATOM 2234 O O . PRO A 1 281 ? 32.137 -5.574 -22.304 1.00 47.53 281 PRO A O 1
ATOM 2237 N N . PRO A 1 282 ? 32.872 -4.419 -20.508 1.00 41.78 282 PRO A N 1
ATOM 2238 C CA . PRO A 1 282 ? 34.233 -4.320 -21.003 1.00 41.78 282 PRO A CA 1
ATOM 2239 C C . PRO A 1 282 ? 34.741 -5.728 -21.301 1.00 41.78 282 PRO A C 1
ATOM 2241 O O . PRO A 1 282 ? 34.695 -6.621 -20.447 1.00 41.78 282 PRO A O 1
ATOM 2244 N N . SER A 1 283 ? 35.177 -5.924 -22.545 1.00 46.94 283 SER A N 1
ATOM 2245 C CA . SER A 1 283 ? 35.761 -7.174 -23.017 1.00 46.94 283 SER A CA 1
ATOM 2246 C C . SER A 1 283 ? 36.930 -7.528 -22.103 1.00 46.94 283 SER A C 1
ATOM 2248 O O . SER A 1 283 ? 37.979 -6.890 -22.153 1.00 46.94 283 SER A O 1
ATOM 2250 N N . ARG A 1 284 ? 36.742 -8.514 -21.219 1.00 45.44 284 ARG A N 1
ATOM 2251 C CA . ARG A 1 284 ? 37.840 -9.042 -20.407 1.00 45.44 284 ARG A CA 1
ATOM 2252 C C . ARG A 1 284 ? 38.817 -9.753 -21.347 1.00 45.44 284 ARG A C 1
ATOM 2254 O O . ARG A 1 284 ? 38.374 -10.654 -22.063 1.00 45.44 284 ARG A O 1
ATOM 2261 N N . PRO A 1 285 ? 40.115 -9.407 -21.346 1.00 55.81 285 PRO A N 1
ATOM 2262 C CA . PRO A 1 285 ? 41.104 -10.204 -22.048 1.00 55.81 285 PRO A CA 1
ATOM 2263 C C . PRO A 1 285 ? 41.209 -11.553 -21.330 1.00 55.81 285 PRO A C 1
ATOM 2265 O O . PRO A 1 285 ? 41.519 -11.629 -20.140 1.00 55.81 285 PRO A O 1
ATOM 2268 N N . PHE A 1 286 ? 40.878 -12.625 -22.045 1.00 49.75 286 PHE A N 1
ATOM 2269 C CA . PHE A 1 286 ? 41.242 -13.973 -21.640 1.00 49.75 286 PHE A CA 1
ATOM 2270 C C . PHE A 1 286 ? 42.721 -14.167 -21.959 1.00 49.75 286 PHE A C 1
ATOM 2272 O O . PHE A 1 286 ? 43.057 -14.692 -23.014 1.00 49.75 286 PHE A O 1
ATOM 2279 N N . ASP A 1 287 ? 43.589 -13.773 -21.034 1.00 60.84 287 ASP A N 1
ATOM 2280 C 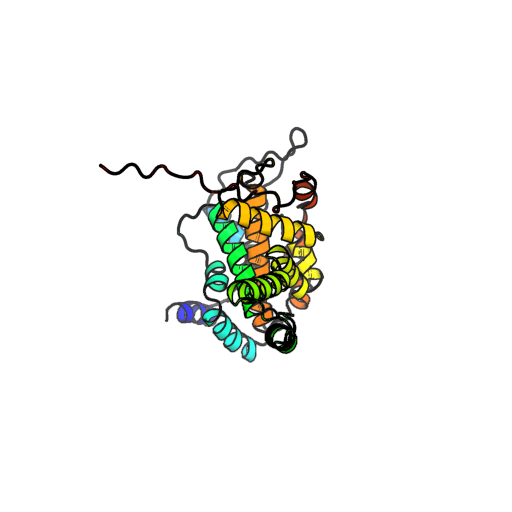CA . ASP A 1 287 ? 44.909 -14.382 -20.957 1.00 60.84 287 ASP A CA 1
ATOM 2281 C C . ASP A 1 287 ? 44.778 -15.667 -20.135 1.00 60.84 287 ASP A C 1
ATOM 2283 O O . ASP A 1 287 ? 44.416 -15.660 -18.954 1.00 60.84 287 ASP A O 1
ATOM 2287 N N . ARG A 1 288 ? 45.035 -16.798 -20.790 1.00 49.44 288 ARG A N 1
ATOM 2288 C CA . ARG A 1 288 ? 45.422 -18.045 -20.132 1.00 49.44 288 ARG A CA 1
ATOM 2289 C C . ARG A 1 288 ? 46.797 -18.469 -20.658 1.00 49.44 288 ARG A C 1
ATOM 2291 O O . ARG A 1 288 ? 47.083 -18.183 -21.819 1.00 49.44 288 ARG A O 1
ATOM 2298 N N . PRO A 1 289 ? 47.609 -19.113 -19.801 1.00 61.50 289 PRO A N 1
ATOM 2299 C CA . PRO A 1 289 ? 48.939 -19.610 -20.145 1.00 61.50 289 PRO A CA 1
ATOM 2300 C C . PRO A 1 289 ? 48.908 -20.737 -21.181 1.00 61.50 289 PRO A C 1
ATOM 2302 O O . PRO A 1 289 ? 47.886 -21.464 -21.239 1.00 61.50 289 PRO A O 1
#